Protein AF-A0A0A8ELU4-F1 (afdb_monomer)

Solvent-accessible surface area (backbone atoms only — not comparable to full-atom values): 11502 Å² total; per-residue (Å²): 136,68,71,83,40,68,40,47,44,28,43,52,54,14,52,52,27,46,77,70,70,35,55,70,59,16,43,54,28,18,48,50,13,41,77,64,36,86,47,45,63,43,32,18,56,19,25,53,58,37,27,77,65,51,100,39,52,68,54,22,30,52,26,33,49,52,17,48,56,22,38,61,71,55,70,47,80,92,44,49,50,46,48,26,56,47,26,39,53,38,15,48,24,28,43,74,69,69,39,31,38,62,12,21,57,26,16,50,56,12,54,78,31,49,86,46,36,54,86,59,72,69,27,51,53,48,38,27,51,28,16,46,42,20,53,78,13,12,67,48,22,36,77,74,68,38,83,60,31,66,57,42,24,36,66,59,65,70,33,40,54,43,50,51,54,49,48,52,54,31,60,76,71,63,39,61,67,58,46,67,54,34,46,65,35,57,48,40,20,53,58,46,74,67,36,52,52,48,34,49,50,30,51,47,52,46,55,76,65,62,78,59,59,71,77,53,46,54,39,50,52,49,24,56,50,49,60,72,78,106

pLDDT: mean 94.28, std 5.6, range [54.59, 98.75]

Nearest PDB structures (foldseek):
  3ro2-assembly1_A  TM=5.120E-01  e=2.612E-02  Mus musculus
  9dze-assembly1_B  TM=4.138E-01  e=2.368E-01  synthetic construct
  4gyo-assembly3_B  TM=2.900E-01  e=9.805E-02  Bacillus subtilis subsp. subtilis str. 168
  4i1a-assembly3_B  TM=2.604E-01  e=2.952E-01  Bacillus subtilis subsp. subtilis str. 168
  9dze-assembly1_h  TM=2.241E-01  e=1.158E+00  synthetic construct

Foldseek 3Di:
DDCPPQLNVLQVVLVVCVVVVNLVSSLVSLVVQCVPQDALLSNLSSLQSNLVRDPALVSNLVSLVSSVVSLVVVVDLSCLQVQLVSLLSNLVSCVRVVVLLVSLVSLVSSLVSLVSHDDDDRSLVSLLSSLVSLCVSLVVNVVVPPVCSCQFSDDPPQQVVLVVVLVVVCVVVVVCQLCVLQVSLNSNRGNDPVSLVSNLVSLVVVLVVVPDDPVNNVSSVSNNVVSVVD

Secondary structure (DSSP, 8-state):
--TTSHHHHHHHHHHHHHHTT-HHHHHHHHHHHHHT--SHHHHHHHHHHHTTS-SSHHHHHHHHHHHHHHHHHH-SGGGTTTHHHHHHHHHHHHHHTT-HHHHHHHHHHHHHTGGGSPSSHHHHHHHHHHHHHHHHHHHHHHHTT-TTTTTTTPPPHHHHHHHHHHHHHHHHHT-HHHHHHHHHHHHT--S-HHHHHHHHHHHHHHHHTT-S-HHHHHHHHHHHHHGGG-

Sequence (230 aa):
MDPELPVVRLCVAGMQAEAEGRAETARGLFQQAWDGARDDYEACIAAHYLARHQDSPAETLRWNQECLDRADRVGDERVRDFYPSLYVNIGNAHRELGQLAMAHRYFVRAAERAADAPEGQYGDWNRFAIAEGLRDTADAAAAEGDEEAGARGGVAEGVERPVRELFARWCERGDLKALGLVLPAYLGYLGTDEDRVRLRSALHMVHAARWLPEGEQSLLEEAMGAFALR

Structure (mmCIF, N/CA/C/O backbone):
data_AF-A0A0A8ELU4-F1
#
_entry.id   AF-A0A0A8ELU4-F1
#
loop_
_atom_site.group_PDB
_atom_site.id
_atom_site.type_symbol
_atom_site.label_atom_id
_atom_site.label_alt_id
_atom_site.label_comp_id
_atom_site.label_asym_id
_atom_site.label_entity_id
_atom_site.label_seq_id
_atom_site.pdbx_PDB_ins_code
_atom_site.Cartn_x
_atom_site.Cartn_y
_atom_site.Cartn_z
_atom_site.occupancy
_atom_site.B_iso_or_equiv
_atom_site.auth_seq_id
_atom_site.auth_comp_id
_atom_site.auth_asym_id
_atom_site.auth_atom_id
_atom_site.pdbx_PDB_model_num
ATOM 1 N N . MET A 1 1 ? -19.890 3.223 1.340 1.00 79.62 1 MET A N 1
ATOM 2 C CA . MET A 1 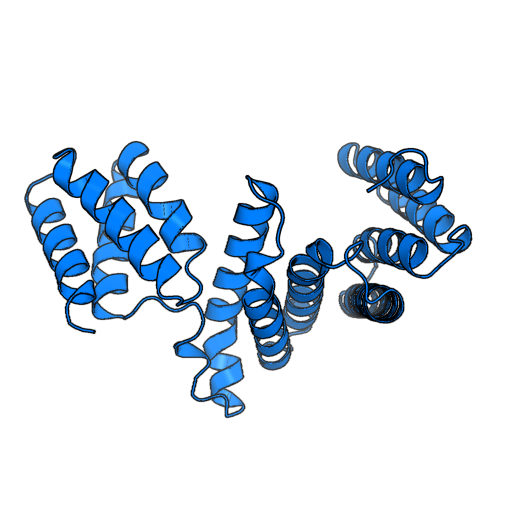1 ? -20.127 3.445 2.785 1.00 79.62 1 MET A CA 1
ATOM 3 C C . MET A 1 1 ? -21.223 4.491 2.962 1.00 79.62 1 MET A C 1
ATOM 5 O O . MET A 1 1 ? -21.204 5.471 2.226 1.0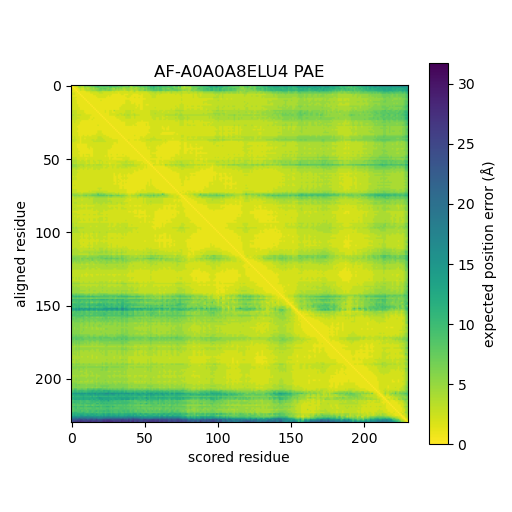0 79.62 1 MET A O 1
ATOM 9 N N . ASP A 1 2 ? -22.180 4.275 3.870 1.00 86.56 2 ASP A N 1
ATOM 10 C CA . ASP A 1 2 ? -23.280 5.218 4.145 1.00 86.56 2 ASP A CA 1
ATOM 11 C C . ASP A 1 2 ? -22.810 6.351 5.088 1.00 86.56 2 ASP A C 1
ATOM 13 O O . ASP A 1 2 ? -22.460 6.067 6.238 1.00 86.56 2 ASP A O 1
ATOM 17 N N . PRO A 1 3 ? -22.775 7.622 4.635 1.00 85.81 3 PRO A N 1
ATOM 18 C CA . PRO A 1 3 ? -22.305 8.748 5.444 1.00 85.81 3 PRO A CA 1
ATOM 19 C C . PRO A 1 3 ? -23.240 9.114 6.607 1.00 85.81 3 PRO A C 1
ATOM 21 O O . PRO A 1 3 ? -22.815 9.815 7.526 1.00 85.81 3 PRO A O 1
ATOM 24 N N . GLU A 1 4 ? -24.491 8.642 6.605 1.00 90.50 4 GLU A N 1
ATOM 25 C CA . GLU A 1 4 ? -25.468 8.956 7.652 1.00 90.50 4 GLU A CA 1
ATOM 26 C C . GLU A 1 4 ? -25.334 8.067 8.896 1.00 90.50 4 GLU A C 1
ATOM 28 O O . GLU A 1 4 ? -25.949 8.341 9.938 1.00 90.50 4 GLU A O 1
ATOM 33 N N . LEU A 1 5 ? -24.492 7.031 8.838 1.00 93.56 5 LEU A N 1
ATOM 34 C CA . LEU A 1 5 ? -24.186 6.197 9.993 1.00 93.56 5 LEU A CA 1
ATOM 35 C C . LEU A 1 5 ? -23.472 7.026 11.079 1.00 93.56 5 LEU A C 1
ATOM 37 O O . LEU A 1 5 ? -22.473 7.691 10.788 1.00 93.56 5 LEU A O 1
ATOM 41 N N . PRO A 1 6 ? -23.924 6.979 12.350 1.00 96.00 6 PRO A N 1
ATOM 42 C CA . PRO A 1 6 ? -23.286 7.720 13.440 1.00 96.00 6 PRO A CA 1
ATOM 43 C C . PRO A 1 6 ? -21.781 7.456 13.568 1.00 96.00 6 PRO A C 1
ATOM 45 O O . PRO A 1 6 ? -21.018 8.403 13.750 1.00 96.00 6 PRO A O 1
ATOM 48 N N . VAL A 1 7 ? -21.359 6.197 13.403 1.00 97.12 7 VAL A N 1
ATOM 49 C CA . VAL A 1 7 ? -19.943 5.796 13.398 1.00 97.12 7 VAL A CA 1
ATOM 50 C C . VAL A 1 7 ? -19.167 6.502 12.291 1.00 97.12 7 VAL A C 1
ATOM 52 O O . VAL A 1 7 ? -18.120 7.084 12.558 1.00 97.12 7 VAL A O 1
ATOM 55 N N . VAL A 1 8 ? -19.706 6.545 11.070 1.00 96.56 8 VAL A N 1
ATOM 56 C CA . VAL A 1 8 ? -19.045 7.200 9.933 1.00 96.56 8 VAL A CA 1
ATOM 57 C C . VAL A 1 8 ? -18.904 8.701 10.177 1.00 96.56 8 VAL A C 1
ATOM 59 O O . VAL A 1 8 ? -17.828 9.251 9.957 1.00 96.56 8 VAL A O 1
ATOM 62 N N . ARG A 1 9 ? -19.932 9.367 10.720 1.00 97.69 9 ARG A N 1
ATOM 63 C CA . ARG A 1 9 ? -19.841 10.795 11.075 1.00 97.69 9 ARG A CA 1
ATOM 64 C C . ARG A 1 9 ? -18.778 11.076 12.137 1.00 97.69 9 ARG A C 1
ATOM 66 O O . ARG A 1 9 ? -18.046 12.057 12.011 1.00 97.69 9 ARG A O 1
ATOM 73 N N . LEU A 1 10 ? -18.679 10.229 13.162 1.00 98.19 10 LEU A N 1
ATOM 74 C CA . LEU A 1 10 ? -17.640 10.346 14.190 1.00 98.19 10 LEU A CA 1
ATOM 75 C C . LEU A 1 10 ? -16.245 10.140 13.592 1.00 98.19 10 LEU A C 1
ATOM 77 O O . LEU A 1 10 ? -15.344 10.928 13.874 1.00 98.19 10 LEU A O 1
ATOM 81 N N . CYS A 1 11 ? -16.078 9.153 12.710 1.00 97.25 11 CYS A N 1
ATOM 82 C CA . CYS A 1 11 ? -14.821 8.921 12.007 1.00 97.25 11 CYS A CA 1
ATOM 83 C C . CYS A 1 11 ? -14.437 10.092 11.088 1.00 97.25 11 CYS A C 1
ATOM 85 O O . CYS A 1 11 ? -13.286 10.518 11.081 1.00 97.25 11 CYS A O 1
ATOM 87 N N . VAL A 1 12 ? -15.391 10.682 10.364 1.00 97.19 12 VAL A N 1
ATOM 88 C CA . VAL A 1 12 ? -15.148 11.882 9.544 1.00 97.19 12 VAL A CA 1
ATOM 89 C C . VAL A 1 12 ? -14.716 13.069 10.409 1.00 97.19 12 VAL A C 1
ATOM 91 O O . VAL A 1 12 ? -13.727 13.729 10.092 1.00 97.19 12 VAL A O 1
ATOM 94 N N . ALA A 1 13 ? -15.396 13.312 11.531 1.00 97.81 13 ALA A N 1
ATOM 95 C CA . ALA A 1 13 ? -15.004 14.362 12.470 1.00 97.81 13 ALA A CA 1
ATOM 96 C C . ALA A 1 13 ? -13.614 14.103 13.085 1.00 97.81 13 ALA A C 1
ATOM 98 O O . ALA A 1 13 ? -12.837 15.040 13.278 1.00 97.81 13 ALA A O 1
ATOM 99 N N . GLY A 1 14 ? -13.285 12.839 13.367 1.00 98.06 14 GLY A N 1
ATOM 100 C CA . GLY A 1 14 ? -11.968 12.429 13.852 1.00 98.06 14 GLY A CA 1
ATOM 101 C C . GLY A 1 14 ? -10.864 12.684 12.826 1.00 98.06 14 GLY A C 1
ATOM 102 O O . GLY A 1 14 ? -9.855 13.295 13.169 1.00 98.06 14 GLY A O 1
ATOM 103 N N . MET A 1 15 ? -11.091 12.340 11.553 1.00 97.06 15 MET A N 1
ATOM 104 C CA . MET A 1 15 ? -10.161 12.654 10.459 1.00 97.06 15 MET A CA 1
ATOM 105 C C . MET A 1 15 ? -9.940 14.158 10.292 1.00 97.06 15 MET A C 1
ATOM 107 O O . MET A 1 15 ? -8.823 14.605 10.037 1.00 97.06 15 MET A O 1
ATOM 111 N N . GLN A 1 16 ? -10.991 14.964 10.457 1.00 97.94 16 GLN A N 1
ATOM 112 C CA . GLN A 1 16 ? -10.840 16.415 10.434 1.00 97.94 16 GLN A CA 1
ATOM 113 C C . GLN A 1 16 ? -9.979 16.904 11.611 1.00 97.94 16 GLN A C 1
ATOM 115 O O . GLN A 1 16 ? -9.106 17.750 11.431 1.00 97.94 16 GLN A O 1
ATOM 120 N N . ALA A 1 17 ? -10.176 16.349 12.810 1.00 97.88 17 ALA A N 1
ATOM 121 C CA . ALA A 1 17 ? -9.339 16.665 13.962 1.00 97.88 17 ALA A CA 1
ATOM 122 C C . ALA A 1 17 ? -7.867 16.264 13.751 1.00 97.88 17 ALA A C 1
ATOM 124 O O . ALA A 1 17 ? -6.984 17.031 14.133 1.00 97.88 17 ALA A O 1
ATOM 125 N N . GLU A 1 18 ? -7.590 15.123 13.111 1.00 95.62 18 GLU A N 1
ATOM 126 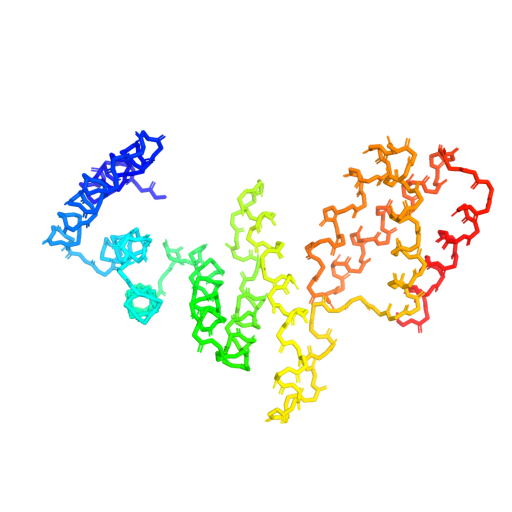C CA . GLU A 1 18 ? -6.232 14.737 12.694 1.00 95.62 18 GLU A CA 1
ATOM 127 C C . GLU A 1 18 ? -5.608 15.762 11.749 1.00 95.62 18 GLU A C 1
ATOM 129 O O . GLU A 1 18 ? -4.484 16.202 11.988 1.00 95.62 18 GLU A O 1
ATOM 134 N N . ALA A 1 19 ? -6.337 16.176 10.708 1.00 96.31 19 ALA A N 1
ATOM 135 C CA . ALA A 1 19 ? -5.857 17.156 9.734 1.00 96.31 19 ALA A CA 1
ATOM 136 C C . ALA A 1 19 ? -5.529 18.518 10.378 1.00 96.31 19 ALA A C 1
ATOM 138 O O . ALA A 1 19 ? -4.657 19.243 9.905 1.00 96.31 19 ALA A O 1
ATOM 139 N N . GLU A 1 20 ? -6.199 18.848 11.483 1.00 97.81 20 GLU A N 1
ATOM 140 C CA . GLU A 1 20 ? -5.957 20.047 12.291 1.00 97.81 20 GLU A CA 1
ATOM 141 C C . GLU A 1 20 ? -4.884 19.848 13.385 1.00 97.81 20 GLU A C 1
ATOM 143 O O . GLU A 1 20 ? -4.639 20.753 14.183 1.00 97.81 20 GLU A O 1
ATOM 148 N N . GLY A 1 21 ? -4.245 18.674 13.462 1.00 96.44 21 GLY A N 1
ATOM 149 C CA . GLY A 1 21 ? -3.206 18.357 14.450 1.00 96.44 21 GLY A CA 1
ATOM 150 C C . GLY A 1 21 ? -3.729 18.075 15.865 1.00 96.44 21 GLY A C 1
ATOM 151 O O . GLY A 1 21 ? -2.959 18.073 16.826 1.00 96.44 21 GLY A O 1
ATOM 152 N N . ARG A 1 22 ? -5.034 17.830 16.030 1.00 97.62 22 ARG A N 1
ATOM 153 C CA . ARG A 1 22 ? -5.699 17.606 17.327 1.00 97.62 22 ARG A CA 1
ATOM 154 C C . ARG A 1 22 ? -5.828 16.112 17.647 1.00 97.62 22 ARG A C 1
ATOM 156 O O . ARG A 1 22 ? -6.938 15.593 17.778 1.00 97.62 22 ARG A O 1
ATOM 163 N N . ALA A 1 23 ? -4.690 15.434 17.808 1.00 95.56 23 ALA A N 1
ATOM 164 C CA . ALA A 1 2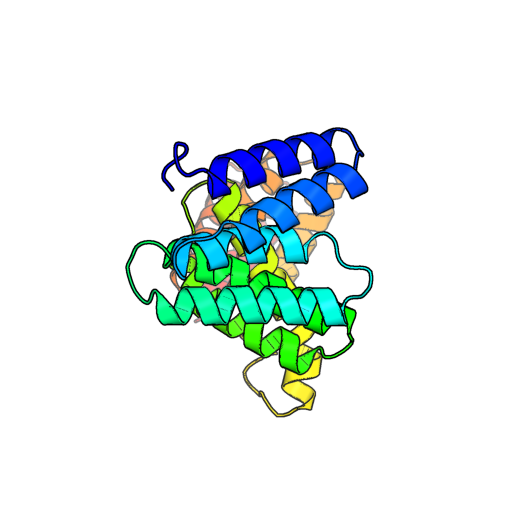3 ? -4.606 13.974 17.956 1.00 95.56 23 ALA A CA 1
ATOM 165 C C . ALA A 1 23 ? -5.491 13.393 19.080 1.00 95.56 23 ALA A C 1
ATOM 167 O O . ALA A 1 23 ? -6.240 12.449 18.839 1.00 95.56 23 ALA A O 1
ATOM 168 N N . GLU A 1 24 ? -5.491 13.988 20.278 1.00 96.31 24 GLU A N 1
ATOM 169 C CA . GLU A 1 24 ? -6.336 13.508 21.389 1.00 96.31 24 GLU A CA 1
ATOM 170 C C . GLU A 1 24 ? -7.833 13.645 21.095 1.00 96.31 24 GLU A C 1
ATOM 172 O O . GLU A 1 24 ? -8.635 12.788 21.468 1.00 96.31 24 GLU A O 1
ATOM 177 N N . THR A 1 25 ? -8.232 14.710 20.388 1.00 97.88 25 THR A N 1
ATOM 178 C CA . THR A 1 25 ? -9.634 14.865 19.980 1.00 97.88 25 THR A CA 1
ATOM 179 C C . THR A 1 25 ? -10.020 13.813 18.948 1.00 97.88 25 THR A C 1
ATOM 181 O O . THR A 1 25 ? -11.102 13.240 19.054 1.00 97.88 25 THR A O 1
ATOM 184 N N . ALA A 1 26 ? -9.145 13.539 17.978 1.00 98.12 26 ALA A N 1
ATOM 185 C CA . ALA A 1 26 ? -9.372 12.495 16.987 1.00 98.12 26 ALA A CA 1
ATOM 186 C C . ALA A 1 26 ? -9.548 11.126 17.654 1.00 98.12 26 ALA A C 1
ATOM 188 O O . ALA A 1 26 ? -10.576 10.476 17.466 1.00 98.12 26 ALA A O 1
ATOM 189 N N . ARG A 1 27 ? -8.617 10.748 18.539 1.00 97.31 27 ARG A N 1
ATOM 190 C CA . ARG A 1 27 ? -8.693 9.509 19.320 1.00 97.31 27 ARG A CA 1
ATOM 191 C C . ARG A 1 27 ? -9.993 9.407 20.119 1.00 97.31 27 ARG A C 1
ATOM 193 O O . ARG A 1 27 ? -10.648 8.370 20.082 1.00 97.31 27 ARG A O 1
ATOM 200 N N . GLY A 1 28 ? -10.402 10.482 20.796 1.00 98.19 28 GLY A N 1
ATOM 201 C CA . GLY A 1 28 ? -11.657 10.517 21.551 1.00 98.19 28 GLY A CA 1
ATOM 202 C C . GLY A 1 28 ? -12.907 10.331 20.681 1.00 98.19 28 GLY A C 1
ATOM 203 O O . GLY A 1 28 ? -13.868 9.702 21.121 1.00 98.19 28 GLY A O 1
ATOM 204 N N . LEU A 1 29 ? -12.905 10.845 19.447 1.00 98.56 29 LEU A N 1
ATOM 205 C CA . LEU A 1 29 ? -13.998 10.656 18.485 1.00 98.56 29 LEU A CA 1
ATOM 206 C C . LEU A 1 29 ? -14.035 9.223 17.942 1.00 98.56 29 LEU A C 1
ATOM 208 O O . LEU A 1 29 ? -15.109 8.629 17.865 1.00 98.56 29 LEU A O 1
ATOM 212 N N . PHE A 1 30 ? -12.878 8.641 17.628 1.00 98.31 30 PHE A N 1
ATOM 213 C CA . PHE A 1 30 ? -12.787 7.246 17.193 1.00 98.31 30 PHE A CA 1
ATOM 214 C C . PHE A 1 30 ? -13.179 6.267 18.303 1.00 98.31 30 PHE A C 1
ATOM 216 O O . PHE A 1 30 ? -13.873 5.290 18.033 1.00 98.31 30 PHE A O 1
ATOM 223 N N . GLN A 1 31 ? -12.828 6.560 19.559 1.00 98.38 31 GLN A N 1
ATOM 224 C CA . GLN A 1 31 ? -13.274 5.766 20.705 1.00 98.38 31 GLN A CA 1
ATOM 225 C C . GLN A 1 31 ? -14.799 5.817 20.869 1.00 98.38 31 GLN A C 1
ATOM 227 O O . GLN A 1 31 ? -15.426 4.779 21.043 1.00 98.38 31 GLN A O 1
ATOM 232 N N . GLN A 1 32 ? -15.417 6.996 20.733 1.00 98.44 32 GLN A N 1
ATOM 233 C CA . GLN A 1 32 ? -16.882 7.113 20.740 1.00 98.44 32 GLN A CA 1
ATOM 234 C C . GLN A 1 32 ? -17.530 6.339 19.587 1.00 98.44 32 GLN A C 1
ATOM 236 O O . GLN A 1 32 ? -18.605 5.768 19.759 1.00 98.44 32 GLN A O 1
ATOM 241 N N . ALA A 1 33 ? -16.887 6.313 18.415 1.00 98.38 33 ALA A N 1
ATOM 242 C CA . ALA A 1 33 ? -17.356 5.533 17.277 1.00 98.38 33 ALA A CA 1
ATOM 243 C C . ALA A 1 33 ? -17.319 4.029 17.585 1.00 98.38 33 ALA A C 1
ATOM 245 O O . ALA A 1 33 ? -18.275 3.322 17.284 1.00 98.38 33 ALA A O 1
ATOM 246 N N . TRP A 1 34 ? -16.251 3.559 18.233 1.00 98.38 34 TRP A N 1
ATOM 247 C CA . TRP A 1 34 ? -16.112 2.170 18.666 1.00 98.38 34 TRP A CA 1
ATOM 248 C C . TRP A 1 34 ? -17.154 1.787 19.721 1.00 98.38 34 TRP A C 1
ATOM 250 O O . TRP A 1 34 ? -17.875 0.809 19.544 1.00 98.38 34 TRP A O 1
ATOM 260 N N . ASP A 1 35 ? -17.288 2.588 20.780 1.00 98.38 35 ASP A N 1
ATOM 261 C CA . ASP A 1 35 ? -18.228 2.323 21.876 1.00 98.38 35 ASP A CA 1
ATOM 262 C C . ASP A 1 35 ? -19.696 2.380 21.412 1.00 98.38 35 ASP A C 1
ATOM 264 O O . ASP A 1 35 ? -20.571 1.752 22.010 1.00 98.38 35 ASP A O 1
ATOM 268 N N . GLY A 1 36 ? -19.973 3.150 20.355 1.00 97.62 36 GLY A N 1
ATOM 269 C CA . GLY A 1 36 ? -21.298 3.317 19.760 1.00 97.62 36 GLY A CA 1
ATOM 270 C C . GLY A 1 36 ? -21.615 2.383 18.589 1.00 97.62 36 GLY A C 1
ATOM 271 O O . GLY A 1 36 ? -22.730 2.459 18.068 1.00 97.62 36 GLY A O 1
ATOM 272 N N . ALA A 1 37 ? -20.672 1.542 18.153 1.00 97.94 37 ALA A N 1
ATOM 273 C CA . ALA A 1 37 ? -20.871 0.631 17.030 1.00 97.94 37 ALA A CA 1
ATOM 274 C C . ALA A 1 37 ? -21.948 -0.420 17.341 1.00 97.94 37 ALA A C 1
ATOM 276 O O . ALA A 1 37 ? -21.968 -1.020 18.417 1.00 97.94 37 ALA A O 1
ATOM 277 N N . ARG A 1 38 ? -22.859 -0.648 16.390 1.00 97.25 38 ARG A N 1
ATOM 278 C CA . ARG A 1 38 ? -24.044 -1.504 16.595 1.00 97.25 38 ARG A CA 1
ATOM 279 C C . ARG A 1 38 ? -23.909 -2.907 16.016 1.00 97.25 38 ARG A C 1
ATOM 281 O O . ARG A 1 38 ? -24.641 -3.804 16.428 1.00 97.25 38 ARG A O 1
ATOM 288 N N . ASP A 1 39 ? -23.010 -3.086 15.060 1.00 97.31 39 ASP A N 1
ATOM 289 C CA . ASP A 1 39 ? -22.731 -4.355 14.398 1.00 97.31 39 ASP A CA 1
ATOM 290 C C . ASP A 1 39 ? -21.242 -4.470 14.030 1.00 97.31 39 ASP A C 1
ATOM 292 O O . ASP A 1 39 ? -20.455 -3.544 14.246 1.00 97.31 39 ASP A O 1
ATOM 296 N N . ASP A 1 40 ? -20.840 -5.623 13.488 1.00 98.19 40 ASP A N 1
ATOM 297 C CA . ASP A 1 40 ? -19.448 -5.862 13.097 1.00 98.19 40 ASP A CA 1
ATOM 298 C C . ASP A 1 40 ? -18.990 -4.948 11.944 1.00 98.19 40 ASP A C 1
ATOM 300 O O . ASP A 1 40 ? -17.804 -4.652 11.843 1.00 98.19 40 ASP A O 1
ATOM 304 N N . TYR A 1 41 ? -19.902 -4.435 11.109 1.00 97.25 41 TYR A N 1
ATOM 305 C CA . TYR A 1 41 ? -19.546 -3.515 10.025 1.00 97.25 41 TYR A CA 1
ATOM 306 C C . TYR A 1 41 ? -19.150 -2.142 10.569 1.00 97.25 41 TYR A C 1
ATOM 308 O O . TYR A 1 41 ? -18.088 -1.612 10.242 1.00 97.25 41 TYR A O 1
ATOM 316 N N . GLU A 1 42 ? -19.972 -1.583 11.452 1.00 97.62 42 GLU A N 1
ATOM 317 C CA . GLU A 1 42 ? -19.666 -0.342 12.156 1.00 97.62 42 GLU A CA 1
ATOM 318 C C . GLU A 1 42 ? -18.414 -0.494 13.035 1.00 97.62 42 GLU A C 1
ATOM 320 O O . GLU A 1 42 ? -17.537 0.372 13.016 1.00 97.62 42 GLU A O 1
ATOM 325 N N . ALA A 1 43 ? -18.280 -1.615 13.750 1.00 98.31 43 ALA A N 1
ATOM 326 C CA . ALA A 1 43 ? -17.116 -1.890 14.589 1.00 98.31 43 ALA A CA 1
ATOM 327 C C . ALA A 1 43 ? -15.827 -2.014 13.760 1.00 98.31 43 ALA A C 1
ATOM 329 O O . ALA A 1 43 ? -14.789 -1.494 14.167 1.00 98.31 43 ALA A O 1
ATOM 330 N N . CYS A 1 44 ? -15.893 -2.635 12.578 1.00 98.19 44 CYS A N 1
ATOM 331 C CA . CYS A 1 44 ? -14.788 -2.687 11.621 1.00 98.19 44 CYS A CA 1
ATOM 332 C C . CYS A 1 44 ? -14.315 -1.274 11.251 1.00 98.19 44 CYS A C 1
ATOM 334 O O . CYS A 1 44 ? -13.126 -0.972 11.363 1.00 98.19 44 CYS A O 1
ATOM 336 N N . ILE A 1 45 ? -15.237 -0.386 10.864 1.00 97.25 45 ILE A N 1
ATOM 337 C CA . ILE A 1 45 ? -14.907 1.000 10.496 1.00 97.25 45 ILE A CA 1
ATOM 338 C C . ILE A 1 45 ? -14.266 1.730 11.680 1.00 97.25 45 ILE A C 1
ATOM 340 O O . ILE A 1 45 ? -13.213 2.346 11.528 1.00 97.25 45 ILE A O 1
ATOM 344 N N . ALA A 1 46 ? -14.859 1.642 12.871 1.00 98.06 46 ALA A N 1
ATOM 345 C CA . ALA A 1 46 ? -14.330 2.314 14.053 1.00 98.06 46 ALA A CA 1
ATOM 346 C C . ALA A 1 46 ? -12.927 1.807 14.442 1.00 98.06 46 ALA A C 1
ATOM 348 O O . ALA A 1 46 ? -12.034 2.619 14.694 1.00 98.06 46 ALA A O 1
ATOM 349 N N . ALA A 1 47 ? -12.710 0.487 14.434 1.00 98.44 47 ALA A N 1
ATOM 350 C CA . ALA A 1 47 ? -11.419 -0.127 14.748 1.00 98.44 47 ALA A CA 1
ATOM 351 C C . ALA A 1 47 ? -10.309 0.329 13.789 1.00 98.44 47 ALA A C 1
ATOM 353 O O . ALA A 1 47 ? -9.203 0.623 14.246 1.00 98.44 47 ALA A O 1
ATOM 354 N N . HIS A 1 48 ? -10.609 0.459 12.489 1.00 97.19 48 HIS A N 1
ATOM 355 C CA . HIS A 1 48 ? -9.659 0.968 11.493 1.00 97.19 48 HIS A CA 1
ATOM 356 C C . HIS A 1 48 ? -9.112 2.349 11.879 1.00 97.19 48 HIS A C 1
ATOM 358 O O . HIS A 1 48 ? -7.904 2.582 11.851 1.00 97.19 48 HIS A O 1
ATOM 364 N N . TYR A 1 49 ? -9.996 3.271 12.263 1.00 97.25 49 TYR A N 1
ATOM 365 C CA . TYR A 1 49 ? -9.574 4.618 12.635 1.00 97.25 49 TYR A CA 1
ATOM 366 C C . TYR A 1 49 ? -8.894 4.671 13.999 1.00 97.25 49 TYR A C 1
ATOM 368 O O . TYR A 1 49 ? -7.937 5.423 14.183 1.00 97.25 49 TYR A O 1
ATOM 376 N N . LEU A 1 50 ? -9.343 3.850 14.947 1.00 96.75 50 LEU A N 1
ATOM 377 C CA . LEU A 1 50 ? -8.735 3.793 16.267 1.00 96.75 50 LEU A CA 1
ATOM 378 C C . LEU A 1 50 ? -7.294 3.265 16.197 1.00 96.75 50 LEU A C 1
ATOM 380 O O . LEU A 1 50 ? -6.427 3.804 16.884 1.00 96.75 50 LEU A O 1
ATOM 384 N N . ALA A 1 51 ? -6.999 2.310 15.307 1.00 97.56 51 ALA A N 1
ATOM 385 C CA . ALA A 1 51 ? -5.649 1.777 15.090 1.00 97.56 51 ALA A CA 1
ATOM 386 C C . ALA A 1 51 ? -4.595 2.855 14.766 1.00 97.56 51 ALA A C 1
ATOM 388 O O . ALA A 1 51 ? -3.422 2.674 15.072 1.00 97.56 51 ALA A O 1
ATOM 389 N N . ARG A 1 52 ? -5.002 3.998 14.199 1.00 94.56 52 ARG A N 1
ATOM 390 C CA . ARG A 1 52 ? -4.108 5.108 13.818 1.00 94.56 52 ARG A CA 1
ATOM 391 C C . ARG A 1 52 ? -3.614 5.942 15.005 1.00 94.56 52 ARG A C 1
ATOM 393 O O . ARG A 1 52 ? -2.660 6.699 14.860 1.00 94.56 52 ARG A O 1
ATOM 400 N N . HIS A 1 53 ? -4.258 5.815 16.166 1.00 94.94 53 HIS A N 1
ATOM 401 C CA . HIS A 1 53 ? -3.992 6.615 17.366 1.00 94.94 53 HIS A CA 1
ATOM 402 C C . HIS A 1 53 ? -3.657 5.748 18.576 1.00 94.94 53 HIS A C 1
ATOM 404 O O . HIS A 1 53 ? -4.334 5.808 19.607 1.00 94.94 53 HIS A O 1
ATOM 410 N N . GLN A 1 54 ? -2.622 4.926 18.439 1.00 95.50 54 GLN A N 1
ATOM 411 C CA . GLN A 1 54 ? -2.139 4.065 19.510 1.00 95.50 54 GLN A CA 1
ATOM 412 C C . GLN A 1 54 ? -0.721 4.443 19.928 1.00 95.50 54 GLN A C 1
ATOM 414 O O . GLN A 1 54 ? 0.087 4.884 19.115 1.00 95.50 54 GLN A O 1
ATOM 419 N N . ASP A 1 55 ? -0.413 4.225 21.205 1.00 94.56 55 ASP A N 1
ATOM 420 C CA . ASP A 1 55 ? 0.872 4.612 21.801 1.00 94.56 55 ASP A CA 1
ATOM 421 C C . ASP A 1 55 ? 2.021 3.656 21.436 1.00 94.56 55 ASP A C 1
ATOM 423 O O . ASP A 1 55 ? 3.180 3.910 21.766 1.00 94.56 55 ASP A O 1
ATOM 427 N N . SER A 1 56 ? 1.720 2.523 20.793 1.00 96.12 56 SER A N 1
ATOM 428 C CA . SER A 1 56 ? 2.729 1.548 20.383 1.00 96.12 56 SER A CA 1
ATOM 429 C C . SER A 1 56 ? 2.322 0.774 19.125 1.00 96.12 56 SER A C 1
ATOM 431 O O . SER A 1 56 ? 1.130 0.505 18.941 1.00 96.12 56 SER A O 1
ATOM 433 N N . PRO A 1 57 ? 3.296 0.303 18.321 1.00 94.75 57 PRO A N 1
ATOM 434 C CA . PRO A 1 57 ? 3.024 -0.567 17.175 1.00 94.75 57 PRO A CA 1
ATOM 435 C C . PRO A 1 57 ? 2.278 -1.861 17.539 1.00 94.75 57 PRO A C 1
ATOM 437 O O . PRO A 1 57 ? 1.512 -2.385 16.734 1.00 94.75 57 PRO A O 1
ATOM 440 N N . ALA A 1 58 ? 2.454 -2.373 18.764 1.00 97.94 58 ALA A N 1
ATOM 441 C CA . ALA A 1 58 ? 1.745 -3.560 19.243 1.00 97.94 58 ALA A CA 1
ATOM 442 C C . ALA A 1 58 ? 0.238 -3.306 19.416 1.00 97.94 58 ALA A C 1
ATOM 444 O O . ALA A 1 58 ? -0.578 -4.139 19.025 1.00 97.94 58 ALA A O 1
ATOM 445 N N . GLU A 1 59 ? -0.139 -2.140 19.947 1.00 98.00 59 GLU A N 1
ATOM 446 C CA . GLU A 1 59 ? -1.547 -1.745 20.049 1.00 98.00 59 GLU A CA 1
ATOM 447 C C . GLU A 1 59 ? -2.137 -1.397 18.677 1.00 98.00 59 GLU A C 1
ATOM 449 O O . GLU A 1 59 ? -3.278 -1.770 18.397 1.00 98.00 59 GLU A O 1
ATOM 454 N N . THR A 1 60 ? -1.358 -0.770 17.788 1.00 97.94 60 THR A N 1
ATOM 455 C CA . THR A 1 60 ? -1.740 -0.576 16.379 1.00 97.94 60 THR A CA 1
ATOM 456 C C . THR A 1 60 ? -2.052 -1.915 15.709 1.00 97.94 60 THR A C 1
ATOM 458 O O . THR A 1 60 ? -3.109 -2.072 15.098 1.00 97.94 60 THR A O 1
ATOM 461 N N . LEU A 1 61 ? -1.176 -2.914 15.866 1.00 98.50 61 LEU A N 1
ATOM 462 C CA . LEU A 1 61 ? -1.396 -4.266 15.353 1.00 98.50 61 LEU A CA 1
ATOM 463 C C . LEU A 1 61 ? -2.660 -4.896 15.951 1.00 98.50 61 LEU A C 1
ATOM 465 O O . LEU A 1 61 ? -3.468 -5.445 15.206 1.00 98.50 61 LEU A O 1
ATOM 469 N N . ARG A 1 62 ? -2.860 -4.790 17.271 1.00 98.62 62 ARG A N 1
ATOM 470 C CA . ARG A 1 62 ? -4.043 -5.337 17.953 1.00 98.62 62 ARG A CA 1
ATOM 471 C C . ARG A 1 62 ? -5.340 -4.767 17.378 1.00 98.62 62 ARG A C 1
ATOM 473 O O . ARG A 1 62 ? -6.264 -5.527 17.106 1.00 98.62 62 ARG A O 1
ATOM 480 N N . TRP A 1 63 ? -5.412 -3.453 17.172 1.00 98.62 63 TRP A N 1
ATOM 481 C CA . TRP A 1 63 ? -6.596 -2.815 16.590 1.00 98.62 63 TRP A CA 1
ATOM 482 C C . TRP A 1 63 ? -6.780 -3.122 15.104 1.00 98.62 63 TRP A C 1
ATOM 484 O O . TRP A 1 63 ? -7.912 -3.319 14.669 1.00 98.62 63 TRP A O 1
ATOM 494 N N . ASN A 1 64 ? -5.698 -3.220 14.328 1.00 98.56 64 ASN A N 1
ATOM 495 C CA . ASN A 1 64 ? -5.788 -3.659 12.936 1.00 98.56 64 ASN A CA 1
ATOM 496 C C . ASN A 1 64 ? -6.269 -5.117 12.826 1.00 98.56 64 ASN A C 1
ATOM 498 O O . ASN A 1 64 ? -7.066 -5.427 11.942 1.00 98.56 64 ASN A O 1
ATOM 502 N N . GLN A 1 65 ? -5.850 -5.995 13.743 1.00 98.56 65 GLN A N 1
ATOM 503 C CA . GLN A 1 65 ? -6.353 -7.367 13.821 1.00 98.56 65 GLN A CA 1
ATOM 504 C C . GLN A 1 65 ? -7.831 -7.400 14.223 1.00 98.56 65 GLN A C 1
ATOM 506 O O . GLN A 1 65 ? -8.607 -8.105 13.592 1.00 98.56 65 GLN A O 1
ATOM 511 N N . GLU A 1 66 ? -8.244 -6.596 15.208 1.00 98.75 66 GLU A N 1
ATOM 512 C CA . GLU A 1 66 ? -9.661 -6.462 15.565 1.00 98.75 66 GLU A CA 1
ATOM 513 C C . GLU A 1 66 ? -10.485 -5.996 14.357 1.00 98.75 66 GLU A C 1
A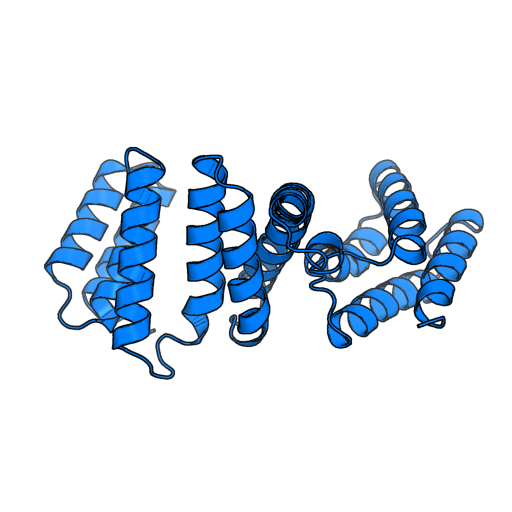TOM 515 O O . GLU A 1 66 ? -11.548 -6.540 14.084 1.00 98.75 66 GLU A O 1
ATOM 520 N N . CYS A 1 67 ? -9.980 -5.029 13.589 1.00 98.44 67 CYS A N 1
ATOM 521 C CA . CYS A 1 67 ? -10.630 -4.559 12.372 1.00 98.44 67 CYS A CA 1
ATOM 522 C C . CYS A 1 67 ? -10.814 -5.687 11.340 1.00 98.44 67 CYS A C 1
ATOM 524 O O . CYS A 1 67 ? -11.920 -5.873 10.830 1.00 98.44 67 CYS A O 1
ATOM 526 N N . LEU A 1 68 ? -9.768 -6.483 11.089 1.00 98.56 68 LEU A N 1
ATOM 527 C CA . LEU A 1 68 ? -9.836 -7.647 10.202 1.00 98.56 68 LEU A CA 1
ATOM 528 C C . LEU A 1 68 ? -10.833 -8.702 10.704 1.00 98.56 68 LEU A C 1
ATOM 530 O O . LEU A 1 68 ? -11.672 -9.158 9.933 1.00 98.56 68 LEU A O 1
ATOM 534 N N . ASP A 1 69 ? -10.804 -9.035 11.995 1.00 98.62 69 ASP A N 1
ATOM 535 C CA . ASP A 1 69 ? -11.720 -10.009 12.593 1.00 98.62 69 ASP A CA 1
ATOM 536 C C . ASP A 1 69 ? -13.188 -9.567 12.459 1.00 98.62 69 ASP A C 1
ATOM 538 O O . ASP A 1 69 ? -14.085 -10.393 12.273 1.00 98.62 69 ASP A O 1
ATOM 542 N N . ARG A 1 70 ? -13.457 -8.258 12.554 1.00 98.50 70 ARG A N 1
ATOM 543 C CA . ARG A 1 70 ? -14.794 -7.685 12.336 1.00 98.50 70 ARG A CA 1
ATOM 544 C C . ARG A 1 70 ? -15.203 -7.747 10.869 1.00 98.50 70 ARG A C 1
ATOM 546 O O . ARG A 1 70 ? -16.319 -8.179 10.589 1.00 98.50 70 ARG A O 1
ATOM 553 N N . ALA A 1 71 ? -14.312 -7.392 9.942 1.00 98.25 71 ALA A N 1
ATOM 554 C CA . ALA A 1 71 ? -14.556 -7.562 8.509 1.00 98.25 71 ALA A CA 1
ATOM 555 C C . ALA A 1 71 ? -14.887 -9.024 8.160 1.00 98.25 71 ALA A C 1
ATOM 557 O O . ALA A 1 71 ? -15.888 -9.281 7.494 1.00 98.25 71 ALA A O 1
ATOM 558 N N . ASP A 1 72 ? -14.136 -9.989 8.692 1.00 98.00 72 ASP A N 1
ATOM 559 C CA . ASP A 1 72 ? -14.377 -11.417 8.453 1.00 98.00 72 ASP A CA 1
ATOM 560 C C . ASP A 1 72 ? -15.727 -11.905 9.001 1.00 98.00 72 ASP A C 1
ATOM 562 O O . ASP A 1 72 ? -16.367 -12.762 8.389 1.00 98.00 72 ASP A O 1
ATOM 566 N N . ARG A 1 73 ? -16.206 -11.345 10.123 1.00 98.19 73 ARG A N 1
ATOM 567 C CA . ARG A 1 73 ? -17.555 -11.633 10.652 1.00 98.19 73 ARG A CA 1
ATOM 568 C C . ARG A 1 73 ? -18.669 -11.043 9.795 1.00 98.19 73 ARG A C 1
ATOM 570 O O . ARG A 1 73 ? -19.735 -11.650 9.712 1.00 98.19 73 ARG A O 1
ATOM 577 N N . VAL A 1 74 ? -18.438 -9.886 9.171 1.00 97.56 74 VAL A N 1
ATOM 578 C CA . VAL A 1 74 ? -19.376 -9.313 8.195 1.00 97.56 74 VAL A CA 1
ATOM 579 C C . VAL A 1 74 ? -19.437 -10.200 6.954 1.00 97.56 74 VAL A C 1
ATOM 581 O O . VAL A 1 74 ? -20.527 -10.592 6.544 1.00 97.56 74 VAL A O 1
ATOM 584 N N . GLY A 1 75 ? -18.277 -10.536 6.378 1.00 91.81 75 GLY A N 1
ATOM 585 C CA . GLY A 1 75 ? -18.124 -11.571 5.350 1.00 91.81 75 GLY A CA 1
ATOM 586 C C . GLY A 1 75 ? -18.890 -11.343 4.039 1.00 91.81 75 GLY A C 1
ATOM 587 O O . GLY A 1 75 ? -19.026 -12.276 3.247 1.00 91.81 75 GLY A O 1
ATOM 588 N N . ASP A 1 76 ? -19.403 -10.134 3.803 1.00 92.38 76 ASP A N 1
ATOM 589 C CA . ASP A 1 76 ? -20.189 -9.774 2.623 1.00 92.38 76 ASP A CA 1
ATOM 590 C C . ASP A 1 76 ? -19.528 -8.658 1.791 1.00 92.38 76 ASP A C 1
ATOM 592 O O . ASP A 1 76 ? -18.422 -8.194 2.077 1.00 92.38 76 ASP A O 1
ATOM 596 N N . GLU A 1 77 ? -20.190 -8.235 0.712 1.00 92.56 77 GLU A N 1
ATOM 597 C CA . GLU A 1 77 ? -19.649 -7.260 -0.244 1.00 92.56 77 GLU A CA 1
ATOM 598 C C . GLU A 1 77 ? -19.318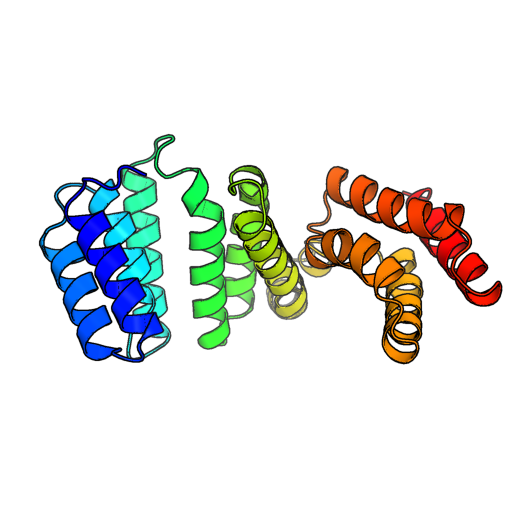 -5.896 0.380 1.00 92.56 77 GLU A C 1
ATOM 600 O O . GLU A 1 77 ? -18.497 -5.167 -0.174 1.00 92.56 77 GLU A O 1
ATOM 605 N N . ARG A 1 78 ? -19.896 -5.548 1.540 1.00 93.38 78 ARG A N 1
ATOM 606 C CA . ARG A 1 78 ? -19.701 -4.238 2.183 1.00 93.38 78 ARG A CA 1
ATOM 607 C C . ARG A 1 78 ? -18.280 -4.007 2.686 1.00 93.38 78 ARG A C 1
ATOM 609 O O . ARG A 1 78 ? -17.921 -2.851 2.893 1.00 93.38 78 ARG A O 1
ATOM 616 N N . VAL A 1 79 ? -17.529 -5.078 2.947 1.00 95.69 79 VAL A N 1
ATOM 617 C CA . VAL A 1 79 ? -16.156 -5.038 3.491 1.00 95.69 79 VAL A CA 1
ATOM 618 C C . VAL A 1 79 ? -15.111 -5.513 2.488 1.00 95.69 79 VAL A C 1
ATOM 620 O O . VAL A 1 79 ? -13.919 -5.540 2.791 1.00 95.69 79 VAL A O 1
ATOM 623 N N . ARG A 1 80 ? -15.544 -5.914 1.288 1.00 95.19 80 ARG A N 1
ATOM 624 C CA . ARG A 1 80 ? -14.670 -6.514 0.280 1.00 95.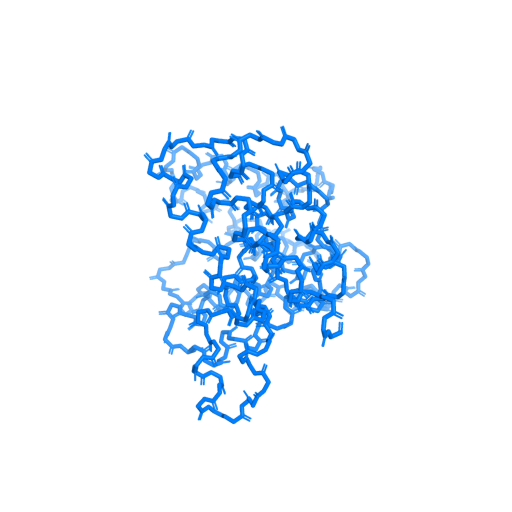19 80 ARG A CA 1
ATOM 625 C C . ARG A 1 80 ? -13.529 -5.574 -0.116 1.00 95.19 80 ARG A C 1
ATOM 627 O O . ARG A 1 80 ? -12.382 -6.004 -0.193 1.00 95.19 80 ARG A O 1
ATOM 634 N N . ASP A 1 81 ? -13.845 -4.299 -0.306 1.00 94.38 81 ASP A N 1
ATOM 635 C CA . ASP A 1 81 ? -12.898 -3.245 -0.671 1.00 94.38 81 ASP A CA 1
ATOM 636 C C . ASP A 1 81 ? -11.979 -2.808 0.485 1.00 94.38 81 ASP A C 1
ATOM 638 O O . ASP A 1 81 ? -11.005 -2.085 0.260 1.00 94.38 81 ASP A O 1
ATOM 642 N N . PHE A 1 82 ? -12.230 -3.275 1.716 1.00 95.25 82 PHE A N 1
ATOM 643 C CA . PHE A 1 82 ? -11.386 -2.984 2.878 1.00 95.25 82 PHE A CA 1
ATOM 644 C C . PHE A 1 82 ? -10.180 -3.923 2.956 1.00 95.25 82 PHE A C 1
ATOM 646 O O . PHE A 1 82 ? -9.096 -3.498 3.352 1.00 95.25 82 PHE A O 1
ATOM 653 N N . TYR A 1 83 ? -10.330 -5.190 2.558 1.00 97.44 83 TYR A N 1
ATOM 654 C CA . TYR A 1 83 ? -9.298 -6.215 2.752 1.00 97.44 83 TYR A CA 1
ATOM 655 C C . TYR A 1 83 ? -7.889 -5.822 2.286 1.00 97.44 83 TYR A C 1
ATOM 657 O O . TYR A 1 83 ? -6.947 -6.054 3.050 1.00 97.44 83 TYR A O 1
ATOM 665 N N . PRO A 1 84 ? -7.695 -5.196 1.106 1.00 96.94 84 PRO A N 1
ATOM 666 C CA . PRO A 1 84 ? -6.358 -4.807 0.667 1.00 96.94 84 PRO A CA 1
ATOM 667 C C . PRO A 1 84 ? -5.672 -3.865 1.662 1.00 96.94 84 PRO A C 1
ATOM 669 O O . PRO A 1 84 ? -4.534 -4.107 2.057 1.00 96.94 84 PRO A O 1
ATOM 672 N N . SER A 1 85 ? -6.369 -2.816 2.118 1.00 96.69 85 SER A N 1
ATOM 673 C CA . SER A 1 85 ? -5.794 -1.840 3.052 1.00 96.69 85 SER A CA 1
ATOM 674 C C . SER A 1 85 ? -5.669 -2.398 4.471 1.00 96.69 85 SER A C 1
ATOM 676 O O . SER A 1 85 ? -4.694 -2.086 5.153 1.00 96.69 85 SER A O 1
ATOM 678 N N . LEU A 1 86 ? -6.588 -3.266 4.912 1.00 97.88 86 LEU A N 1
ATOM 679 C CA . LEU A 1 86 ? -6.476 -3.954 6.204 1.00 97.88 86 LEU A CA 1
ATOM 680 C C . LEU A 1 86 ? -5.209 -4.807 6.275 1.00 97.88 86 LEU A C 1
ATOM 682 O O . LEU A 1 86 ? -4.437 -4.687 7.228 1.00 97.88 86 LEU A O 1
ATOM 686 N N . TYR A 1 87 ? -4.948 -5.612 5.245 1.00 98.62 87 TYR A N 1
ATOM 687 C CA . TYR A 1 87 ? -3.738 -6.425 5.190 1.00 98.62 87 TYR A CA 1
ATOM 688 C C . TYR A 1 87 ? -2.466 -5.575 5.088 1.00 98.62 87 TYR A C 1
ATOM 690 O O . TYR A 1 87 ? -1.491 -5.886 5.770 1.00 98.62 87 TYR A O 1
ATOM 698 N N . VAL A 1 88 ? -2.477 -4.467 4.335 1.00 98.38 88 VAL A N 1
ATOM 699 C CA . VAL A 1 88 ? -1.353 -3.511 4.319 1.00 98.38 88 VAL A CA 1
ATOM 700 C C . VAL A 1 88 ? -1.084 -2.927 5.705 1.00 98.38 88 VAL A C 1
ATOM 702 O O . VAL A 1 88 ? 0.068 -2.882 6.131 1.00 98.38 88 VAL A O 1
ATOM 705 N N . ASN A 1 89 ? -2.118 -2.515 6.439 1.00 98.06 89 ASN A N 1
ATOM 706 C CA . ASN A 1 89 ? -1.952 -1.931 7.773 1.00 98.06 89 ASN A CA 1
ATOM 707 C C . ASN A 1 89 ? -1.381 -2.940 8.777 1.00 98.06 89 ASN A C 1
ATOM 709 O O . ASN A 1 89 ? -0.496 -2.596 9.560 1.00 98.06 89 ASN A O 1
ATOM 713 N N . ILE A 1 90 ? -1.830 -4.197 8.723 1.00 98.62 90 ILE A N 1
ATOM 714 C CA . ILE A 1 90 ? -1.273 -5.277 9.546 1.00 98.62 90 ILE A CA 1
ATOM 715 C C . ILE A 1 90 ? 0.181 -5.572 9.148 1.00 98.62 90 ILE A C 1
ATOM 717 O O . ILE A 1 90 ? 1.045 -5.691 10.019 1.00 98.62 90 ILE A O 1
ATOM 721 N N . GLY A 1 91 ? 0.479 -5.633 7.846 1.00 98.38 91 GLY A N 1
ATOM 722 C CA . GLY A 1 91 ? 1.840 -5.806 7.336 1.00 98.38 91 GLY A CA 1
ATOM 723 C C . GLY A 1 91 ? 2.783 -4.701 7.818 1.00 98.38 91 GLY A C 1
ATOM 724 O O . GLY A 1 91 ? 3.863 -4.984 8.335 1.00 98.38 91 GLY A O 1
ATOM 725 N N . ASN A 1 92 ? 2.342 -3.444 7.751 1.00 98.19 92 ASN A N 1
ATOM 726 C CA . ASN A 1 92 ? 3.084 -2.298 8.272 1.00 98.19 92 ASN A CA 1
ATOM 727 C C . ASN A 1 92 ? 3.306 -2.380 9.785 1.00 98.19 92 ASN A C 1
ATOM 729 O O . ASN A 1 92 ? 4.431 -2.179 10.237 1.00 98.19 92 ASN A O 1
ATOM 733 N N . ALA A 1 93 ? 2.288 -2.749 10.563 1.00 97.94 93 ALA A N 1
ATOM 734 C CA . ALA A 1 93 ? 2.436 -2.894 12.009 1.00 97.94 93 ALA A CA 1
ATOM 735 C C . ALA A 1 93 ? 3.436 -4.012 12.377 1.00 97.94 93 ALA A C 1
ATOM 737 O O . ALA A 1 93 ? 4.274 -3.835 13.260 1.00 97.94 93 ALA A O 1
ATOM 738 N N . HIS A 1 94 ? 3.431 -5.140 11.656 1.00 98.50 94 HIS A N 1
ATOM 739 C CA . HIS A 1 94 ? 4.467 -6.169 11.803 1.00 98.50 94 HIS A CA 1
ATOM 740 C C . HIS A 1 94 ? 5.859 -5.661 11.406 1.00 98.50 94 HIS A C 1
ATOM 742 O O . HIS A 1 94 ? 6.838 -5.975 12.085 1.00 98.50 94 HIS A O 1
ATOM 748 N N . ARG A 1 95 ? 5.961 -4.856 10.341 1.00 97.25 95 ARG A N 1
ATOM 749 C CA . ARG A 1 95 ? 7.218 -4.233 9.899 1.00 97.25 95 ARG A CA 1
ATOM 750 C C . ARG A 1 95 ? 7.791 -3.308 10.977 1.00 97.25 95 ARG A C 1
ATOM 752 O O . ARG A 1 95 ? 8.970 -3.426 11.297 1.00 97.25 95 ARG A O 1
ATOM 759 N N . GLU A 1 96 ? 6.962 -2.475 11.600 1.00 97.19 96 GLU A N 1
ATOM 760 C CA . GLU A 1 96 ? 7.349 -1.610 12.728 1.00 97.19 96 GLU A CA 1
ATOM 761 C C . GLU A 1 96 ? 7.794 -2.400 13.968 1.00 97.19 96 GLU A C 1
ATOM 763 O O . GLU A 1 96 ? 8.669 -1.958 14.711 1.00 97.19 96 GLU A O 1
ATOM 768 N N . LEU A 1 97 ? 7.242 -3.598 14.171 1.00 98.06 97 LEU A N 1
ATOM 769 C CA . LEU A 1 97 ? 7.657 -4.534 15.222 1.00 98.06 97 LEU A CA 1
ATOM 770 C C . LEU A 1 97 ? 8.911 -5.354 14.858 1.00 98.06 97 LEU A C 1
ATOM 772 O O . LEU A 1 97 ? 9.338 -6.195 15.649 1.00 98.06 97 LEU A O 1
ATOM 776 N N . GLY A 1 98 ? 9.494 -5.154 13.669 1.00 97.44 98 GLY A N 1
ATOM 777 C CA . GLY A 1 98 ? 10.647 -5.914 13.171 1.00 97.44 98 GLY A CA 1
ATOM 778 C C . GLY A 1 98 ? 10.321 -7.344 12.720 1.00 97.44 98 GLY A C 1
ATOM 779 O O . GLY A 1 98 ? 11.223 -8.138 12.464 1.00 97.44 98 GLY A O 1
ATOM 780 N N . GLN A 1 99 ? 9.040 -7.693 12.603 1.00 98.12 99 GLN A N 1
ATOM 781 C CA . GLN A 1 99 ? 8.547 -9.025 12.241 1.00 98.12 99 GLN A CA 1
ATOM 782 C C . GLN A 1 99 ? 8.371 -9.140 10.719 1.00 98.12 99 GLN A C 1
ATOM 784 O O . GLN A 1 99 ? 7.271 -9.362 10.212 1.00 98.12 99 GLN A O 1
ATOM 789 N N . LEU A 1 100 ? 9.464 -8.956 9.976 1.00 98.19 100 LEU A N 1
ATOM 790 C CA . LEU A 1 100 ? 9.438 -8.745 8.523 1.00 98.19 100 LEU A CA 1
ATOM 791 C C . LEU A 1 100 ? 8.852 -9.919 7.726 1.00 98.19 100 LEU A C 1
ATOM 793 O O . LEU A 1 100 ? 8.082 -9.693 6.799 1.00 98.19 100 LEU A O 1
ATOM 797 N N . ALA A 1 101 ? 9.140 -11.167 8.097 1.00 97.56 101 ALA A N 1
ATOM 798 C CA . ALA A 1 101 ? 8.564 -12.320 7.402 1.00 97.56 101 ALA A CA 1
ATOM 799 C C . ALA A 1 101 ? 7.041 -12.425 7.605 1.00 97.56 101 ALA A C 1
ATOM 801 O O . ALA A 1 101 ? 6.306 -12.780 6.684 1.00 97.56 101 ALA A O 1
ATOM 802 N N . MET A 1 102 ? 6.539 -12.056 8.790 1.00 98.19 102 MET A N 1
ATOM 803 C CA . MET A 1 102 ? 5.096 -11.967 9.027 1.00 98.19 102 MET A CA 1
ATOM 804 C C . MET A 1 102 ? 4.480 -10.805 8.244 1.00 98.19 102 MET A C 1
ATOM 806 O O . MET A 1 102 ? 3.422 -10.970 7.638 1.00 98.19 102 MET A O 1
ATOM 810 N N . ALA A 1 103 ? 5.165 -9.658 8.195 1.00 98.50 103 ALA A N 1
ATOM 811 C CA . ALA A 1 103 ? 4.760 -8.533 7.360 1.00 98.50 103 ALA A CA 1
ATOM 812 C C . ALA A 1 103 ? 4.616 -8.953 5.887 1.00 98.50 103 ALA A C 1
ATOM 814 O O . ALA A 1 103 ? 3.578 -8.684 5.283 1.00 98.50 103 ALA A O 1
ATOM 815 N N . HIS A 1 104 ? 5.589 -9.700 5.348 1.00 98.31 104 HIS A N 1
ATOM 816 C CA . HIS A 1 104 ? 5.542 -10.229 3.983 1.00 98.31 104 HIS A CA 1
ATOM 817 C C . HIS A 1 104 ? 4.276 -11.046 3.724 1.00 98.31 104 HIS A C 1
ATOM 819 O O . HIS A 1 104 ? 3.572 -10.800 2.748 1.00 98.31 104 HIS A O 1
ATOM 825 N N . ARG A 1 105 ? 3.927 -11.974 4.626 1.00 98.06 105 ARG A N 1
ATOM 826 C CA . ARG A 1 105 ? 2.720 -12.810 4.487 1.00 98.06 105 ARG A CA 1
ATOM 827 C C . ARG A 1 105 ? 1.445 -11.973 4.385 1.00 98.06 105 ARG A C 1
ATOM 829 O O . ARG A 1 105 ? 0.543 -12.324 3.627 1.00 98.06 105 ARG A O 1
ATOM 836 N N . TYR A 1 106 ? 1.365 -10.864 5.117 1.00 98.50 106 TYR A N 1
ATOM 837 C CA . TYR A 1 106 ? 0.232 -9.949 5.012 1.00 98.50 106 TYR A CA 1
ATOM 838 C C . TYR A 1 106 ? 0.255 -9.122 3.724 1.00 98.50 106 TYR A C 1
ATOM 840 O O . TYR A 1 106 ? -0.799 -8.953 3.117 1.00 98.50 106 TYR A O 1
ATOM 848 N N . PHE A 1 107 ? 1.418 -8.691 3.232 1.00 98.50 107 PHE A N 1
ATOM 849 C CA . PHE A 1 107 ? 1.502 -8.058 1.911 1.00 98.50 107 PHE A CA 1
ATOM 850 C C . PHE A 1 107 ? 1.135 -9.019 0.771 1.00 98.50 107 PHE A C 1
ATOM 852 O O . PHE A 1 107 ? 0.487 -8.599 -0.185 1.00 98.50 107 PHE A O 1
ATOM 859 N N . VAL A 1 108 ? 1.447 -10.315 0.892 1.00 97.81 108 VAL A N 1
ATOM 860 C CA . VAL A 1 108 ? 0.978 -11.345 -0.052 1.00 97.81 108 VAL A CA 1
ATOM 861 C C . VAL A 1 108 ? -0.549 -11.435 -0.039 1.00 97.81 108 VAL A C 1
ATOM 863 O O . VAL A 1 108 ? -1.169 -11.331 -1.095 1.00 97.81 108 VAL A O 1
ATOM 866 N N . ARG A 1 109 ? -1.176 -11.513 1.143 1.00 98.00 109 ARG A N 1
ATOM 867 C CA . ARG A 1 109 ? -2.648 -11.484 1.264 1.00 98.00 109 ARG A CA 1
ATOM 868 C C . ARG A 1 109 ? -3.259 -10.199 0.702 1.00 98.00 109 ARG A C 1
ATOM 870 O O . ARG A 1 109 ? -4.322 -10.234 0.088 1.00 98.00 109 ARG A O 1
ATOM 877 N N . ALA A 1 110 ? -2.593 -9.061 0.888 1.00 98.19 110 ALA A N 1
ATOM 878 C CA . ALA A 1 110 ? -3.020 -7.797 0.300 1.00 98.19 110 ALA A CA 1
ATOM 879 C C . ALA A 1 110 ? -2.964 -7.843 -1.235 1.00 98.19 110 ALA A C 1
ATOM 881 O O . ALA A 1 110 ? -3.907 -7.410 -1.895 1.00 98.19 110 ALA A O 1
ATOM 882 N N . ALA A 1 111 ? -1.902 -8.421 -1.807 1.00 97.31 111 ALA A N 1
ATOM 883 C CA . ALA A 1 111 ? -1.746 -8.586 -3.249 1.00 97.31 111 ALA A CA 1
ATOM 884 C C . ALA A 1 111 ? -2.818 -9.504 -3.859 1.00 97.31 111 ALA A C 1
ATOM 886 O O . ALA A 1 111 ? -3.371 -9.171 -4.906 1.00 97.31 111 ALA A O 1
ATOM 887 N N . GLU A 1 112 ? -3.181 -10.596 -3.178 1.00 96.19 112 GLU A N 1
ATOM 888 C CA . GLU A 1 112 ? -4.283 -11.493 -3.576 1.00 96.19 112 GLU A CA 1
ATOM 889 C C . GLU A 1 112 ? -5.637 -10.772 -3.652 1.00 96.19 112 GLU A C 1
ATOM 891 O O . GLU A 1 112 ? -6.519 -11.166 -4.415 1.00 96.19 112 GLU A O 1
ATOM 896 N N . ARG A 1 113 ? -5.800 -9.697 -2.873 1.00 96.31 113 ARG A N 1
ATOM 897 C CA . ARG A 1 113 ? -7.008 -8.867 -2.830 1.00 96.31 113 ARG A CA 1
ATOM 898 C C . ARG A 1 113 ? -6.884 -7.568 -3.611 1.00 96.31 113 ARG A C 1
ATOM 900 O O . ARG A 1 113 ? -7.837 -6.805 -3.644 1.00 96.31 113 ARG A O 1
ATOM 907 N N . ALA A 1 114 ? -5.768 -7.297 -4.284 1.00 94.56 114 ALA A N 1
ATOM 908 C CA . ALA A 1 114 ? -5.520 -5.988 -4.891 1.00 94.56 114 ALA A CA 1
ATOM 909 C C . ALA A 1 114 ? -6.589 -5.555 -5.917 1.00 94.56 114 ALA A C 1
ATOM 911 O O . ALA A 1 114 ? -6.802 -4.359 -6.091 1.00 94.56 114 ALA A O 1
ATOM 912 N N . ALA A 1 115 ? -7.270 -6.506 -6.567 1.00 92.56 115 ALA A N 1
ATOM 913 C CA . ALA A 1 115 ? -8.378 -6.237 -7.490 1.00 92.56 115 ALA A CA 1
ATOM 914 C C . ALA A 1 115 ? -9.676 -5.778 -6.796 1.00 92.56 115 ALA A C 1
ATOM 916 O O . ALA A 1 115 ? -10.561 -5.241 -7.454 1.00 92.56 115 ALA A O 1
ATOM 917 N N . ASP A 1 116 ? -9.795 -5.985 -5.483 1.00 94.44 116 ASP A N 1
ATOM 918 C CA . ASP A 1 116 ? -10.931 -5.533 -4.678 1.00 94.44 116 ASP A CA 1
ATOM 919 C C . ASP A 1 116 ? -10.791 -4.055 -4.264 1.00 94.44 116 ASP A C 1
ATOM 921 O O . ASP A 1 116 ? -11.752 -3.454 -3.789 1.00 94.44 116 ASP A O 1
ATOM 925 N N . ALA A 1 117 ? -9.605 -3.454 -4.429 1.00 91.31 117 ALA A N 1
ATOM 926 C CA . ALA A 1 117 ? -9.366 -2.065 -4.053 1.00 91.31 117 ALA A CA 1
ATOM 927 C C . ALA A 1 117 ? -10.170 -1.088 -4.941 1.00 91.31 117 ALA A C 1
ATOM 929 O O . ALA A 1 117 ? -10.281 -1.313 -6.149 1.00 91.31 117 ALA A O 1
ATOM 930 N N . PRO A 1 118 ? -10.679 0.032 -4.388 1.00 89.69 118 PRO A N 1
ATOM 931 C CA . PRO A 1 118 ? -11.396 1.035 -5.172 1.00 89.69 118 PRO A CA 1
ATOM 932 C C . PRO A 1 118 ? -10.539 1.615 -6.300 1.00 89.69 118 PRO A C 1
ATOM 934 O O . PRO A 1 118 ? -9.360 1.901 -6.099 1.00 89.69 118 PRO A O 1
ATOM 937 N N . GLU A 1 119 ? -11.138 1.873 -7.461 1.00 89.88 119 GLU A N 1
ATOM 938 C CA . GLU A 1 119 ? -10.444 2.555 -8.555 1.00 89.88 119 GLU A CA 1
ATOM 939 C C . GLU A 1 119 ? -10.017 3.988 -8.176 1.00 89.88 119 GLU A C 1
ATOM 941 O O . GLU A 1 119 ? -10.638 4.671 -7.355 1.00 89.88 119 GLU A O 1
ATOM 946 N N . GLY A 1 120 ? -8.959 4.474 -8.829 1.00 92.62 120 GLY A N 1
ATOM 947 C CA . GLY A 1 120 ? -8.435 5.827 -8.659 1.00 92.62 120 GLY A CA 1
ATOM 948 C C . GLY A 1 120 ? -7.291 5.926 -7.648 1.00 92.62 120 GLY A C 1
ATOM 949 O O . GLY A 1 120 ? -6.677 4.936 -7.262 1.00 92.62 120 GLY A O 1
ATOM 950 N N . GLN A 1 121 ? -6.996 7.157 -7.219 1.00 91.50 121 GLN A N 1
ATOM 951 C CA . GLN A 1 121 ? -5.764 7.476 -6.480 1.00 91.50 121 GLN A CA 1
ATOM 952 C C . GLN A 1 121 ? -5.607 6.697 -5.168 1.00 91.50 121 GLN A C 1
ATOM 954 O O . GLN A 1 121 ? -4.488 6.360 -4.794 1.00 91.50 121 GLN A O 1
ATOM 959 N N . TYR A 1 122 ? -6.708 6.403 -4.469 1.00 89.19 122 TYR A N 1
ATOM 960 C CA . TYR A 1 122 ? -6.654 5.620 -3.234 1.00 89.19 122 TYR A CA 1
ATOM 961 C C . TYR A 1 122 ? -6.268 4.157 -3.500 1.00 89.19 122 TYR A C 1
ATOM 963 O O . TYR A 1 122 ? -5.421 3.611 -2.795 1.00 89.19 122 TYR A O 1
ATOM 971 N N . GLY A 1 123 ? -6.832 3.542 -4.545 1.00 93.56 123 GLY A N 1
ATOM 972 C CA . GLY A 1 123 ? -6.450 2.199 -4.979 1.00 93.56 123 GLY A CA 1
ATOM 973 C C . GLY A 1 123 ? -5.007 2.131 -5.459 1.00 93.56 123 GLY A C 1
ATOM 974 O O . GLY A 1 123 ? -4.278 1.230 -5.051 1.00 93.56 123 GLY A O 1
ATOM 975 N N . ASP A 1 124 ? -4.567 3.111 -6.254 1.00 93.81 124 ASP A N 1
ATOM 976 C CA . ASP A 1 124 ? -3.174 3.200 -6.707 1.00 93.81 124 ASP A CA 1
ATOM 977 C C . ASP A 1 124 ? -2.209 3.333 -5.518 1.00 93.81 124 ASP A C 1
ATOM 979 O O . ASP A 1 124 ? -1.220 2.606 -5.443 1.00 93.81 124 ASP A O 1
ATOM 983 N N . TRP A 1 125 ? -2.521 4.199 -4.546 1.00 94.56 125 TRP A N 1
ATOM 984 C CA . TRP A 1 125 ? -1.715 4.369 -3.333 1.00 94.56 125 TRP A CA 1
ATOM 985 C C . TRP A 1 125 ? -1.593 3.069 -2.533 1.00 94.56 125 TRP A C 1
ATOM 987 O O . TRP A 1 125 ? -0.491 2.681 -2.143 1.00 94.56 125 TRP A O 1
ATOM 997 N N . ASN A 1 126 ? -2.708 2.362 -2.345 1.00 95.75 126 ASN A N 1
ATOM 998 C CA . ASN A 1 126 ? -2.711 1.072 -1.668 1.00 95.75 126 ASN A CA 1
ATOM 999 C C . ASN A 1 126 ? -1.881 0.038 -2.445 1.00 95.75 126 ASN A C 1
ATOM 1001 O O . ASN A 1 126 ? -1.018 -0.630 -1.882 1.00 95.75 126 ASN A O 1
ATOM 1005 N N . ARG A 1 127 ? -2.052 -0.029 -3.769 1.00 96.06 127 ARG A N 1
ATOM 1006 C CA . ARG A 1 127 ? -1.272 -0.919 -4.635 1.00 96.06 127 ARG A CA 1
ATOM 1007 C C . ARG A 1 127 ? 0.231 -0.653 -4.542 1.00 96.06 127 ARG A C 1
ATOM 1009 O O . ARG A 1 127 ? 1.008 -1.606 -4.521 1.00 96.06 127 ARG A O 1
ATOM 1016 N N . PHE A 1 128 ? 0.646 0.612 -4.462 1.00 97.00 128 PHE A N 1
ATOM 1017 C CA . PHE A 1 128 ? 2.054 0.973 -4.272 1.00 97.00 128 PHE A CA 1
ATOM 1018 C C . PHE A 1 128 ? 2.576 0.486 -2.921 1.00 97.00 128 PHE A C 1
ATOM 1020 O O . PHE A 1 128 ? 3.656 -0.097 -2.874 1.00 97.00 128 PHE A O 1
ATOM 1027 N N . ALA A 1 129 ? 1.796 0.651 -1.849 1.00 97.44 129 ALA A N 1
ATOM 1028 C CA . ALA A 1 129 ? 2.162 0.164 -0.520 1.00 97.44 129 ALA A CA 1
ATOM 1029 C C . ALA A 1 129 ? 2.295 -1.369 -0.474 1.00 97.44 129 ALA A C 1
ATOM 1031 O O . ALA A 1 129 ? 3.220 -1.886 0.149 1.00 97.44 129 ALA A O 1
ATOM 1032 N N . ILE A 1 130 ? 1.419 -2.103 -1.170 1.00 98.12 130 ILE A N 1
ATOM 1033 C CA . ILE A 1 130 ? 1.515 -3.566 -1.298 1.00 98.12 130 ILE A CA 1
ATOM 1034 C C . ILE A 1 130 ? 2.815 -3.957 -2.007 1.00 98.12 130 ILE A C 1
ATOM 1036 O O . ILE A 1 130 ? 3.573 -4.783 -1.503 1.00 98.12 130 ILE A O 1
ATOM 1040 N N . ALA A 1 131 ? 3.076 -3.370 -3.177 1.00 97.44 131 ALA A N 1
ATOM 1041 C CA . ALA A 1 131 ? 4.245 -3.695 -3.987 1.00 97.44 131 ALA A CA 1
ATOM 1042 C C . ALA A 1 131 ? 5.564 -3.347 -3.275 1.00 97.44 131 ALA A C 1
ATOM 1044 O O . ALA A 1 131 ? 6.512 -4.128 -3.323 1.00 97.44 131 ALA A O 1
ATOM 1045 N N . GLU A 1 132 ? 5.623 -2.197 -2.600 1.00 96.75 132 GLU A N 1
ATOM 1046 C CA . GLU A 1 132 ? 6.743 -1.817 -1.734 1.00 96.75 132 GLU A CA 1
ATOM 1047 C C . GLU A 1 132 ? 6.926 -2.834 -0.603 1.00 96.75 132 GLU A C 1
ATOM 1049 O O . GLU A 1 132 ? 8.006 -3.399 -0.454 1.00 96.75 132 GLU A O 1
ATOM 1054 N N . GLY A 1 133 ? 5.854 -3.128 0.138 1.00 97.56 133 GLY A N 1
ATOM 1055 C CA . GLY A 1 133 ? 5.883 -4.064 1.253 1.00 97.56 133 GLY A CA 1
ATOM 1056 C C . GLY A 1 133 ? 6.383 -5.452 0.857 1.00 97.56 133 GLY A C 1
ATOM 1057 O O . GLY A 1 133 ? 7.204 -6.025 1.571 1.00 97.56 133 GLY A O 1
ATOM 1058 N N . LEU A 1 134 ? 5.958 -5.973 -0.299 1.00 97.38 134 LEU A N 1
ATOM 1059 C CA . LEU A 1 134 ? 6.455 -7.240 -0.844 1.00 97.38 134 LEU A CA 1
ATOM 1060 C C . LEU A 1 134 ? 7.968 -7.209 -1.081 1.00 97.38 134 LEU A C 1
ATOM 1062 O O . LEU A 1 134 ? 8.665 -8.110 -0.616 1.00 97.38 134 LEU A O 1
ATOM 1066 N N . ARG A 1 135 ? 8.477 -6.169 -1.755 1.00 94.56 135 ARG A N 1
ATOM 1067 C CA . ARG A 1 135 ? 9.906 -6.042 -2.093 1.00 94.56 135 ARG A CA 1
ATOM 1068 C C . ARG A 1 135 ? 10.772 -5.877 -0.848 1.00 94.56 135 ARG A C 1
ATOM 1070 O O . ARG A 1 135 ? 11.764 -6.581 -0.704 1.00 94.56 135 ARG A O 1
ATOM 1077 N N . ASP A 1 136 ? 10.370 -5.000 0.067 1.00 95.56 136 ASP A N 1
ATOM 1078 C CA . ASP A 1 136 ? 11.147 -4.663 1.264 1.00 95.56 136 ASP A CA 1
ATOM 1079 C C . ASP A 1 136 ? 11.249 -5.823 2.264 1.00 95.56 136 ASP A C 1
ATOM 1081 O O . ASP A 1 136 ? 12.148 -5.854 3.104 1.00 95.56 136 ASP A O 1
ATOM 1085 N N . THR A 1 137 ? 10.309 -6.769 2.211 1.00 97.31 137 THR A N 1
ATOM 1086 C CA . THR A 1 137 ? 10.231 -7.891 3.160 1.00 97.31 137 THR A CA 1
ATOM 1087 C C . THR A 1 137 ? 10.601 -9.241 2.547 1.00 97.31 137 THR A C 1
ATOM 1089 O O . THR A 1 137 ? 10.661 -10.237 3.273 1.00 97.31 137 THR A O 1
ATOM 1092 N N . ALA A 1 138 ? 10.887 -9.286 1.241 1.00 95.44 138 ALA A N 1
ATOM 1093 C CA . ALA A 1 138 ? 11.161 -10.517 0.504 1.00 95.44 138 ALA A CA 1
ATOM 1094 C C . ALA A 1 138 ? 12.348 -11.304 1.078 1.00 95.44 138 ALA A C 1
ATOM 1096 O O . ALA A 1 138 ? 12.226 -12.505 1.305 1.00 95.44 138 ALA A O 1
ATOM 1097 N N . ASP A 1 139 ? 13.464 -10.635 1.386 1.00 95.25 139 ASP A N 1
ATOM 1098 C CA . ASP A 1 139 ? 14.669 -11.290 1.917 1.00 95.25 139 ASP A CA 1
ATOM 1099 C C . ASP A 1 139 ? 14.411 -11.972 3.268 1.00 95.25 139 ASP A C 1
ATOM 1101 O O . ASP A 1 139 ? 14.883 -13.081 3.522 1.00 95.25 139 ASP A O 1
ATOM 1105 N N . ALA A 1 140 ? 13.622 -11.331 4.136 1.00 96.69 140 ALA A N 1
ATOM 1106 C CA . ALA A 1 140 ? 13.265 -11.890 5.435 1.00 96.69 140 ALA A CA 1
ATOM 1107 C C . ALA A 1 140 ? 12.334 -13.102 5.298 1.00 96.69 140 ALA A C 1
ATOM 1109 O O . ALA A 1 140 ? 12.501 -14.089 6.011 1.00 96.69 140 ALA A O 1
ATOM 1110 N N . ALA A 1 141 ? 11.374 -13.050 4.372 1.00 95.62 141 ALA A N 1
ATOM 1111 C CA . ALA A 1 141 ? 10.497 -14.180 4.087 1.00 95.62 141 ALA A CA 1
ATOM 1112 C C . ALA A 1 141 ? 11.259 -15.359 3.457 1.00 95.62 141 ALA A C 1
ATOM 1114 O O . ALA A 1 141 ? 11.070 -16.502 3.875 1.00 95.62 141 ALA A O 1
ATOM 1115 N N . ALA A 1 142 ? 12.184 -15.085 2.532 1.00 94.81 142 ALA A N 1
ATOM 1116 C CA . ALA A 1 142 ? 13.056 -16.096 1.941 1.00 94.81 142 ALA A CA 1
ATOM 1117 C C . ALA A 1 142 ? 13.949 -16.771 2.996 1.00 94.81 142 ALA A C 1
ATOM 1119 O O . ALA A 1 142 ? 14.097 -17.993 2.993 1.00 94.81 142 ALA A O 1
ATOM 1120 N N . ALA A 1 143 ? 14.484 -16.004 3.953 1.00 95.44 143 ALA A N 1
ATOM 1121 C CA . ALA A 1 143 ? 15.254 -16.544 5.074 1.00 95.44 143 ALA A CA 1
ATOM 1122 C C . ALA A 1 143 ? 14.431 -17.474 5.994 1.00 95.44 143 ALA A C 1
ATOM 1124 O O . ALA A 1 143 ? 15.002 -18.358 6.633 1.00 95.44 143 ALA A O 1
ATOM 1125 N N . GLU A 1 144 ? 13.103 -17.315 6.039 1.00 94.50 144 GLU A N 1
ATOM 1126 C CA . GLU A 1 144 ? 12.170 -18.210 6.743 1.00 94.50 144 GLU A CA 1
ATOM 1127 C C . GLU A 1 144 ? 11.624 -19.360 5.869 1.00 94.50 144 GLU A C 1
ATOM 1129 O O . GLU A 1 144 ? 10.768 -20.123 6.321 1.00 94.50 144 GLU A O 1
ATOM 1134 N N . GLY A 1 145 ? 12.131 -19.525 4.642 1.00 91.56 145 GLY A N 1
ATOM 1135 C CA . GLY A 1 145 ? 11.806 -20.648 3.758 1.00 91.56 145 GLY A CA 1
ATOM 1136 C C . GLY A 1 145 ? 10.719 -20.378 2.715 1.00 91.56 145 GLY A C 1
ATOM 1137 O O . GLY A 1 145 ? 10.262 -21.320 2.071 1.00 91.56 145 GLY A O 1
ATOM 1138 N N . ASP A 1 146 ? 10.297 -19.126 2.520 1.00 92.12 146 ASP A N 1
ATOM 1139 C CA . ASP A 1 146 ? 9.425 -18.753 1.401 1.00 92.12 146 ASP A CA 1
ATOM 1140 C C . ASP A 1 146 ? 10.256 -18.500 0.132 1.00 92.12 146 ASP A C 1
ATOM 1142 O O . ASP A 1 146 ? 10.656 -17.374 -0.167 1.00 92.12 146 ASP A O 1
ATOM 1146 N N . GLU A 1 147 ? 10.549 -19.569 -0.612 1.00 89.50 147 GLU A N 1
ATOM 1147 C CA . GLU A 1 147 ? 11.411 -19.533 -1.808 1.00 89.50 147 GLU A CA 1
ATOM 1148 C C . GLU A 1 147 ? 10.874 -18.622 -2.929 1.00 89.50 147 GLU A C 1
ATOM 1150 O O . GLU A 1 147 ? 11.636 -18.132 -3.762 1.00 89.50 147 GLU A O 1
ATOM 1155 N N . GLU A 1 148 ? 9.567 -18.360 -2.945 1.00 87.38 148 GLU A N 1
ATOM 1156 C CA . GLU A 1 148 ? 8.908 -17.521 -3.947 1.00 87.38 148 GLU A CA 1
ATOM 1157 C C . GLU A 1 148 ? 8.844 -16.039 -3.547 1.00 87.38 148 GLU A C 1
ATOM 1159 O O . GLU A 1 148 ? 8.447 -15.207 -4.368 1.00 87.38 148 GLU A O 1
ATOM 1164 N N . ALA A 1 149 ? 9.241 -15.678 -2.321 1.00 87.44 149 ALA A N 1
ATOM 1165 C CA . ALA A 1 149 ? 9.103 -14.319 -1.793 1.00 87.44 149 ALA A CA 1
ATOM 1166 C C . ALA A 1 149 ? 9.738 -13.250 -2.697 1.00 87.44 149 ALA A C 1
ATOM 1168 O O . ALA A 1 149 ? 9.125 -12.217 -2.955 1.00 87.44 149 ALA A O 1
ATOM 1169 N N . GLY A 1 150 ? 10.924 -13.524 -3.251 1.00 81.00 150 GLY A N 1
ATOM 1170 C CA . GLY A 1 150 ? 11.620 -12.609 -4.165 1.00 81.00 150 GLY A CA 1
ATOM 1171 C C . GLY A 1 150 ? 10.961 -12.454 -5.541 1.00 81.00 150 GLY A C 1
ATOM 1172 O O . GLY A 1 150 ? 11.223 -11.479 -6.243 1.00 81.00 150 GLY A O 1
ATOM 1173 N N . ALA A 1 151 ? 10.097 -13.390 -5.944 1.00 83.25 151 ALA A N 1
ATOM 1174 C CA . ALA A 1 151 ? 9.354 -13.293 -7.199 1.00 83.25 151 ALA A CA 1
ATOM 1175 C C . ALA A 1 151 ? 8.067 -12.460 -7.053 1.00 83.25 151 ALA A C 1
ATOM 1177 O O . ALA A 1 151 ? 7.617 -11.851 -8.027 1.00 83.25 151 ALA A O 1
ATOM 1178 N N . ARG A 1 152 ? 7.473 -12.405 -5.853 1.00 85.31 152 ARG A N 1
ATOM 1179 C CA . ARG A 1 152 ? 6.225 -11.670 -5.592 1.00 85.31 152 ARG A CA 1
ATOM 1180 C C . ARG A 1 152 ? 6.489 -10.166 -5.546 1.00 85.31 152 ARG A C 1
ATOM 1182 O O . ARG A 1 152 ? 7.328 -9.697 -4.787 1.00 85.31 152 ARG A O 1
ATOM 1189 N N . GLY A 1 153 ? 5.788 -9.389 -6.374 1.00 80.69 153 GLY A N 1
ATOM 1190 C CA . GLY A 1 153 ? 5.994 -7.934 -6.462 1.00 80.69 153 GLY A CA 1
ATOM 1191 C C . GLY A 1 153 ? 7.322 -7.492 -7.099 1.00 80.69 153 GLY A C 1
ATOM 1192 O O . GLY A 1 153 ? 7.565 -6.289 -7.249 1.00 80.69 153 GLY A O 1
ATOM 1193 N N . GLY A 1 154 ? 8.171 -8.441 -7.505 1.00 83.94 154 GLY A N 1
ATOM 1194 C CA . GLY A 1 154 ? 9.447 -8.192 -8.167 1.00 83.94 154 GLY A CA 1
ATOM 1195 C C . GLY A 1 154 ? 9.295 -8.062 -9.682 1.00 83.94 154 GLY A C 1
ATOM 1196 O O . GLY A 1 154 ? 8.601 -8.849 -10.328 1.00 83.94 154 GLY A O 1
ATOM 1197 N N . VAL A 1 155 ? 9.971 -7.079 -10.274 1.00 85.50 155 VAL A N 1
ATOM 1198 C CA . VAL A 1 155 ? 10.151 -7.016 -11.729 1.00 85.50 155 VAL A CA 1
ATOM 1199 C C . VAL A 1 155 ? 11.336 -7.917 -12.083 1.00 85.50 155 VAL A C 1
ATOM 1201 O O . VAL A 1 155 ? 12.334 -7.936 -11.375 1.00 85.50 155 VAL A O 1
ATOM 1204 N N . ALA A 1 156 ? 11.244 -8.693 -13.167 1.00 85.94 156 ALA A N 1
ATOM 1205 C CA . ALA A 1 156 ? 12.347 -9.570 -13.565 1.00 85.94 156 ALA A CA 1
ATOM 1206 C C . ALA A 1 156 ? 13.643 -8.764 -13.768 1.00 85.94 156 ALA A C 1
ATOM 1208 O O . ALA A 1 156 ? 13.607 -7.723 -14.419 1.00 85.94 156 ALA A O 1
ATOM 1209 N N . GLU A 1 157 ? 14.781 -9.271 -13.287 1.00 85.62 157 GLU A N 1
ATOM 1210 C CA . GLU A 1 157 ? 16.058 -8.533 -13.252 1.00 85.62 157 GLU A CA 1
ATOM 1211 C C . GLU A 1 157 ? 16.458 -7.924 -14.611 1.00 85.62 157 GLU A C 1
ATOM 1213 O O . GLU A 1 157 ? 16.874 -6.768 -14.682 1.00 85.62 157 GLU A O 1
ATOM 1218 N N . GLY A 1 158 ? 16.256 -8.666 -15.709 1.00 86.62 158 GLY A N 1
ATOM 1219 C CA . GLY A 1 158 ? 16.545 -8.193 -17.071 1.00 86.62 158 GLY A CA 1
ATOM 1220 C C . GLY A 1 158 ? 15.671 -7.024 -17.547 1.00 86.62 158 GLY A C 1
ATOM 1221 O O . GLY A 1 158 ? 16.046 -6.323 -18.478 1.00 86.62 158 GLY A O 1
ATOM 1222 N N . VAL A 1 159 ? 14.525 -6.791 -16.906 1.00 89.69 159 VAL A N 1
ATOM 1223 C CA . VAL A 1 159 ? 13.685 -5.602 -17.109 1.00 89.69 159 VAL A CA 1
ATOM 1224 C C . VAL A 1 159 ? 14.017 -4.537 -16.064 1.00 89.69 159 VAL A C 1
ATOM 1226 O O . VAL A 1 159 ? 14.151 -3.362 -16.399 1.00 89.69 159 VAL A O 1
ATOM 1229 N N . GLU A 1 160 ? 14.139 -4.932 -14.795 1.00 91.50 160 GLU A N 1
ATOM 1230 C CA . GLU A 1 160 ? 14.282 -4.003 -13.675 1.00 91.50 160 GLU A CA 1
ATOM 1231 C C . GLU A 1 160 ? 15.553 -3.162 -13.788 1.00 91.50 160 GLU A C 1
ATOM 1233 O O . GLU A 1 160 ? 15.504 -1.946 -13.593 1.00 91.50 160 GLU A O 1
ATOM 1238 N N . ARG A 1 161 ? 16.683 -3.781 -14.146 1.00 92.44 161 ARG A N 1
ATOM 1239 C CA . ARG A 1 161 ? 17.969 -3.084 -14.218 1.00 92.44 161 ARG A CA 1
ATOM 1240 C C . ARG A 1 161 ? 17.964 -1.947 -15.257 1.00 92.44 161 ARG A C 1
ATOM 1242 O O . ARG A 1 161 ? 18.243 -0.816 -14.849 1.00 92.44 161 ARG A O 1
ATOM 1249 N N . PRO A 1 162 ? 17.613 -2.169 -16.542 1.00 92.94 162 PRO A N 1
ATOM 1250 C CA . PRO A 1 162 ? 17.510 -1.073 -17.508 1.00 92.94 162 PRO A CA 1
ATOM 1251 C C . PRO A 1 162 ? 16.473 -0.012 -17.110 1.00 92.94 162 PRO A C 1
ATOM 1253 O O . PRO A 1 162 ? 16.722 1.183 -17.258 1.00 92.94 162 PRO A O 1
ATOM 1256 N N . VAL A 1 163 ? 15.323 -0.423 -16.560 1.00 94.00 163 VAL A N 1
ATOM 1257 C CA . VAL A 1 163 ? 14.258 0.508 -16.142 1.00 94.00 163 VAL A CA 1
ATOM 1258 C C . VAL A 1 163 ? 14.714 1.417 -14.996 1.00 94.00 163 VAL A C 1
ATOM 1260 O O . VAL A 1 163 ? 14.473 2.623 -15.040 1.00 94.00 163 VAL A O 1
ATOM 1263 N N . ARG A 1 164 ? 15.425 0.888 -13.994 1.00 94.62 164 ARG A N 1
ATOM 1264 C CA . ARG A 1 164 ? 15.985 1.702 -12.902 1.00 94.62 164 ARG A CA 1
ATOM 1265 C C . ARG A 1 164 ? 17.063 2.667 -13.388 1.00 94.62 164 ARG A C 1
ATOM 1267 O O . ARG A 1 164 ? 17.120 3.798 -12.907 1.00 94.62 164 ARG A O 1
ATOM 1274 N N . GLU A 1 165 ? 17.889 2.254 -14.346 1.00 95.31 165 GLU A N 1
ATOM 1275 C CA . GLU A 1 165 ? 18.881 3.141 -14.959 1.00 95.31 165 GLU A CA 1
ATOM 1276 C C . GLU A 1 165 ? 18.214 4.300 -15.713 1.00 95.31 165 GLU A C 1
ATOM 1278 O O . GLU A 1 165 ? 18.621 5.455 -15.572 1.00 95.31 165 GLU A O 1
ATOM 1283 N N . LEU A 1 166 ? 17.142 4.013 -16.455 1.00 95.25 166 LEU A N 1
ATOM 1284 C CA . LEU A 1 166 ? 16.324 5.035 -17.103 1.00 95.25 166 LEU A CA 1
ATOM 1285 C C . LEU A 1 166 ? 15.707 5.997 -16.082 1.00 95.25 166 LEU A C 1
ATOM 1287 O O . LEU A 1 166 ? 15.821 7.208 -16.257 1.00 95.25 166 LEU A O 1
ATOM 1291 N N . PHE A 1 167 ? 15.135 5.492 -14.983 1.00 96.31 167 PHE A N 1
ATOM 1292 C CA . PHE A 1 167 ? 14.598 6.349 -13.922 1.00 96.31 167 PHE A CA 1
ATOM 1293 C C . PHE A 1 167 ? 15.650 7.285 -13.332 1.00 96.31 167 PHE A C 1
ATOM 1295 O O . PHE A 1 167 ? 15.354 8.461 -13.140 1.00 96.31 167 PHE A O 1
ATOM 1302 N N . ALA A 1 168 ? 16.876 6.811 -13.092 1.00 96.38 168 ALA A N 1
ATOM 1303 C CA . ALA A 1 168 ? 17.952 7.665 -12.592 1.00 96.38 1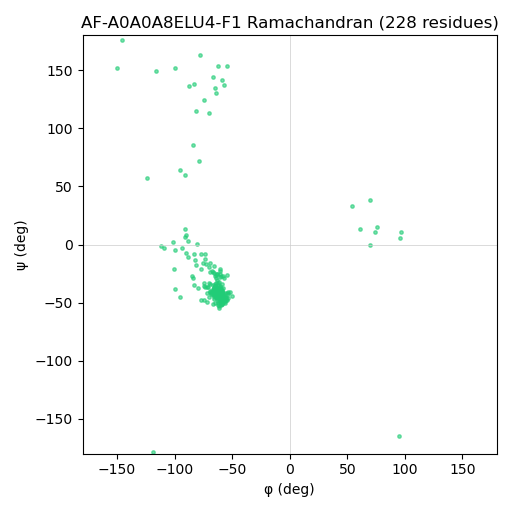68 ALA A CA 1
ATOM 1304 C C . ALA A 1 168 ? 18.235 8.840 -13.547 1.00 96.38 168 ALA A C 1
ATOM 1306 O O . ALA A 1 168 ? 18.258 9.995 -13.117 1.00 96.38 168 ALA A O 1
ATOM 1307 N N . ARG A 1 169 ? 18.352 8.562 -14.852 1.00 95.88 169 ARG A N 1
ATOM 1308 C CA . ARG A 1 169 ? 18.583 9.585 -15.888 1.00 95.88 169 ARG A CA 1
ATOM 1309 C C . ARG A 1 169 ? 17.404 10.549 -16.030 1.00 95.88 169 ARG A C 1
ATOM 1311 O O . ARG A 1 169 ? 17.593 11.754 -16.185 1.00 95.88 169 ARG A O 1
ATOM 1318 N N . TRP A 1 170 ? 16.177 10.036 -15.974 1.00 96.06 170 TRP A N 1
ATOM 1319 C CA . TRP A 1 170 ? 14.965 10.851 -16.068 1.00 96.06 170 TRP A CA 1
ATOM 1320 C C . TRP A 1 170 ? 14.797 11.761 -14.854 1.00 96.06 170 TRP A C 1
ATOM 1322 O O . TRP A 1 170 ? 14.434 12.923 -15.021 1.00 96.06 170 TRP A O 1
ATOM 1332 N N . CYS A 1 171 ? 15.109 11.276 -13.651 1.00 96.50 171 CYS A N 1
ATOM 1333 C CA . CYS A 1 171 ? 15.129 12.089 -12.438 1.00 96.50 171 CYS A CA 1
ATOM 1334 C C . CYS A 1 171 ? 16.187 13.194 -12.517 1.00 96.50 171 CYS A C 1
ATOM 1336 O O . CYS A 1 171 ? 15.866 14.347 -12.241 1.00 96.50 171 CYS A O 1
ATOM 1338 N N . GLU A 1 172 ? 17.412 12.872 -12.947 1.00 96.12 172 GLU A N 1
ATOM 1339 C CA . GLU A 1 172 ? 18.492 13.856 -13.119 1.00 96.12 172 GLU A CA 1
ATOM 1340 C C . GLU A 1 172 ? 18.105 14.967 -14.108 1.00 96.12 172 GLU A C 1
ATOM 1342 O O . GLU A 1 172 ? 18.380 16.144 -13.878 1.00 96.12 172 GLU A O 1
ATOM 1347 N N . ARG A 1 173 ? 17.404 14.609 -15.189 1.00 95.06 173 ARG A N 1
ATOM 1348 C CA . ARG A 1 173 ? 16.941 15.558 -16.211 1.00 95.06 173 ARG A CA 1
ATOM 1349 C C . ARG A 1 173 ? 15.646 16.296 -15.843 1.00 95.06 173 ARG A C 1
ATOM 1351 O O . ARG A 1 173 ? 15.329 17.304 -16.472 1.00 95.06 173 ARG A O 1
ATOM 1358 N N . GLY A 1 174 ? 14.878 15.803 -14.873 1.00 95.06 174 GLY A N 1
ATOM 1359 C CA . GLY A 1 174 ? 13.522 16.290 -14.600 1.00 95.06 174 GLY A CA 1
ATOM 1360 C C . GLY A 1 174 ? 12.513 15.918 -15.696 1.00 95.06 174 GLY A C 1
ATOM 1361 O O . GLY A 1 174 ? 11.644 16.718 -16.044 1.00 95.06 174 GLY A O 1
ATOM 1362 N N . ASP A 1 175 ? 12.619 14.715 -16.268 1.00 94.81 175 ASP A N 1
ATOM 1363 C CA . ASP A 1 175 ? 11.745 14.221 -17.340 1.00 94.81 175 ASP A CA 1
ATOM 1364 C C . ASP A 1 175 ? 10.387 13.740 -16.797 1.00 94.81 175 ASP A C 1
ATOM 1366 O O . ASP A 1 175 ? 10.073 12.548 -16.723 1.00 94.81 175 ASP A O 1
ATOM 1370 N N . LEU A 1 176 ? 9.563 14.703 -16.379 1.00 95.75 176 LEU A N 1
ATOM 1371 C CA . LEU A 1 176 ? 8.283 14.439 -15.716 1.00 95.75 176 LEU A CA 1
ATOM 1372 C C . LEU A 1 176 ? 7.301 13.642 -16.583 1.00 95.75 176 LEU A C 1
ATOM 1374 O O . LEU A 1 176 ? 6.433 12.960 -16.045 1.00 95.75 176 LEU A O 1
ATOM 1378 N N . LYS A 1 177 ? 7.419 13.709 -17.915 1.00 95.31 177 LYS A N 1
ATOM 1379 C CA . LYS A 1 177 ? 6.527 12.974 -18.821 1.00 95.31 177 LYS A CA 1
ATOM 1380 C C . LYS A 1 177 ? 6.865 11.487 -18.848 1.00 95.31 177 LYS A C 1
ATOM 1382 O O . LYS A 1 177 ? 5.958 10.672 -18.707 1.00 95.31 177 LYS A O 1
ATOM 1387 N N . ALA A 1 178 ? 8.142 11.135 -19.001 1.00 95.31 178 ALA A N 1
ATOM 1388 C CA . ALA A 1 178 ? 8.569 9.739 -18.958 1.00 95.31 178 ALA A CA 1
ATOM 1389 C C . ALA A 1 178 ? 8.309 9.126 -17.572 1.00 95.31 178 ALA A C 1
ATOM 1391 O O . ALA A 1 178 ? 7.715 8.053 -17.467 1.00 95.31 178 ALA A O 1
ATOM 1392 N N . LEU A 1 179 ? 8.651 9.860 -16.506 1.00 96.38 179 LEU A N 1
ATOM 1393 C CA . LEU A 1 179 ? 8.384 9.445 -15.127 1.00 96.38 179 LEU A CA 1
ATOM 1394 C C . LEU A 1 179 ? 6.882 9.265 -14.871 1.00 96.38 179 LEU A C 1
ATOM 1396 O O . LEU A 1 179 ? 6.469 8.218 -14.384 1.00 96.38 179 LEU A O 1
ATOM 1400 N N . GLY A 1 180 ? 6.057 10.246 -15.246 1.00 96.00 180 GLY A N 1
ATOM 1401 C CA . GLY A 1 180 ? 4.611 10.214 -15.017 1.00 96.00 180 GLY A CA 1
ATOM 1402 C C . GLY A 1 180 ? 3.882 9.097 -15.768 1.00 96.00 180 GLY A C 1
ATOM 1403 O O . GLY A 1 180 ? 2.873 8.602 -15.275 1.00 96.00 180 GLY A O 1
ATOM 1404 N N . LEU A 1 181 ? 4.392 8.667 -16.928 1.00 95.81 181 LEU A N 1
ATOM 1405 C CA . LEU A 1 181 ? 3.816 7.54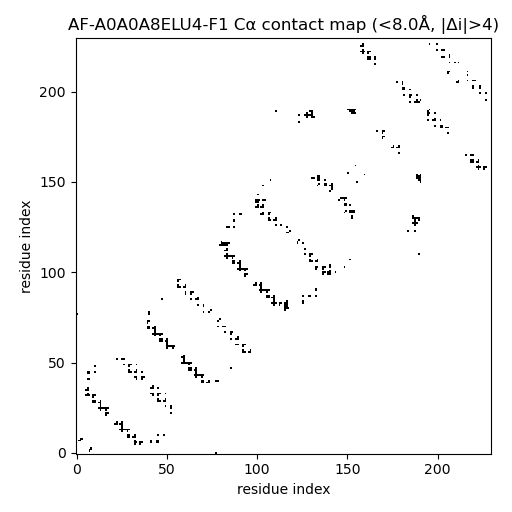4 -17.674 1.00 95.81 181 LEU A CA 1
ATOM 1406 C C . LEU A 1 181 ? 4.223 6.179 -17.111 1.00 95.81 181 LEU A C 1
ATOM 1408 O O . LEU A 1 181 ? 3.411 5.257 -17.126 1.00 95.81 181 LEU A O 1
ATOM 1412 N N . VAL A 1 182 ? 5.464 6.029 -16.639 1.00 96.62 182 VAL A N 1
ATOM 1413 C CA . VAL A 1 182 ? 6.027 4.708 -16.307 1.00 96.62 182 VAL A CA 1
ATOM 1414 C C . VAL A 1 182 ? 5.972 4.399 -14.811 1.00 96.62 182 VAL A C 1
ATOM 1416 O O . VAL A 1 182 ? 5.689 3.257 -14.444 1.00 96.62 182 VAL A O 1
ATOM 1419 N N . LEU A 1 183 ? 6.201 5.386 -13.936 1.00 96.19 183 LEU A N 1
ATOM 1420 C CA . LEU A 1 183 ? 6.280 5.155 -12.490 1.00 96.19 183 LEU A CA 1
ATOM 1421 C C . LEU A 1 183 ? 5.025 4.497 -11.909 1.00 96.19 183 LEU A C 1
ATOM 1423 O O . LEU A 1 183 ? 5.205 3.542 -11.162 1.00 96.19 183 LEU A O 1
ATOM 1427 N N . PRO A 1 184 ? 3.781 4.895 -12.240 1.00 95.50 184 PRO A N 1
ATOM 1428 C CA . PRO A 1 184 ? 2.607 4.240 -11.660 1.00 95.50 184 PRO A CA 1
ATOM 1429 C C . PRO A 1 184 ? 2.553 2.733 -11.954 1.00 95.50 184 PRO A C 1
ATOM 1431 O O . PRO A 1 184 ? 2.270 1.932 -11.066 1.00 95.50 184 PRO A O 1
ATOM 1434 N N . ALA A 1 185 ? 2.891 2.325 -13.183 1.00 95.50 185 ALA A N 1
ATOM 1435 C CA . ALA A 1 185 ? 2.908 0.915 -13.566 1.00 95.50 185 ALA A CA 1
ATOM 1436 C C . ALA A 1 185 ? 4.039 0.132 -12.879 1.00 95.50 185 ALA A C 1
ATOM 1438 O O . ALA A 1 185 ? 3.865 -1.036 -12.550 1.00 95.50 185 ALA A O 1
ATOM 1439 N N . TYR A 1 186 ? 5.188 0.771 -12.648 1.00 96.06 186 TYR A N 1
ATOM 1440 C CA . TYR A 1 186 ? 6.330 0.158 -11.971 1.00 96.06 186 TYR A CA 1
ATOM 1441 C C . TYR A 1 186 ? 6.141 0.076 -10.447 1.00 96.06 186 TYR A C 1
ATOM 1443 O O . TYR A 1 186 ? 6.359 -0.967 -9.828 1.00 96.06 186 TYR A O 1
ATOM 1451 N N . LEU A 1 187 ? 5.716 1.177 -9.825 1.00 95.75 187 LEU A N 1
ATOM 1452 C CA . LEU A 1 187 ? 5.521 1.273 -8.381 1.00 95.75 187 LEU A CA 1
ATOM 1453 C C . LEU A 1 187 ? 4.433 0.313 -7.912 1.00 95.75 187 LEU A C 1
ATOM 1455 O O . LEU A 1 187 ? 4.625 -0.320 -6.885 1.00 95.75 187 LEU A O 1
ATOM 1459 N N . GLY A 1 188 ? 3.360 0.140 -8.689 1.00 95.38 188 GLY A N 1
ATOM 1460 C CA . GLY A 1 188 ? 2.274 -0.796 -8.393 1.00 95.38 188 GLY A CA 1
ATOM 1461 C C . GLY A 1 188 ? 2.445 -2.198 -8.977 1.00 95.38 188 GLY A C 1
ATOM 1462 O O . GLY A 1 188 ? 1.465 -2.933 -9.041 1.00 95.38 188 GLY A O 1
ATOM 1463 N N . TYR A 1 189 ? 3.632 -2.567 -9.458 1.00 95.56 189 TYR A N 1
ATOM 1464 C CA . TYR A 1 189 ? 3.857 -3.873 -10.077 1.00 95.56 189 TYR A CA 1
ATOM 1465 C C . TYR A 1 189 ? 3.796 -4.996 -9.029 1.00 95.56 189 TYR A C 1
ATOM 1467 O O . TYR A 1 189 ? 4.677 -5.075 -8.172 1.00 95.56 189 TYR A O 1
ATOM 1475 N N . LEU A 1 190 ? 2.788 -5.876 -9.114 1.00 94.69 190 LEU A N 1
ATOM 1476 C CA . LEU A 1 190 ? 2.600 -7.016 -8.200 1.00 94.69 190 LEU A CA 1
ATOM 1477 C C . LEU A 1 190 ? 3.089 -8.353 -8.779 1.00 94.69 190 LEU A C 1
ATOM 1479 O O . LEU A 1 190 ? 3.103 -9.358 -8.071 1.00 94.69 190 LEU A O 1
ATOM 1483 N N . GLY A 1 191 ? 3.532 -8.375 -10.040 1.00 91.06 191 GLY A N 1
ATOM 1484 C CA . GLY A 1 191 ? 4.021 -9.589 -10.704 1.00 91.06 191 GLY A CA 1
ATOM 1485 C C . GLY A 1 191 ? 2.989 -10.315 -11.562 1.00 91.06 191 GLY A C 1
ATOM 1486 O O . GLY A 1 191 ? 3.298 -11.382 -12.084 1.00 91.06 191 GLY A O 1
ATOM 1487 N N . THR A 1 192 ? 1.793 -9.749 -11.739 1.00 91.44 192 THR A N 1
ATOM 1488 C CA . THR A 1 192 ? 0.742 -10.356 -12.569 1.00 91.44 192 THR A CA 1
ATOM 1489 C C . THR A 1 192 ? 0.987 -10.140 -14.068 1.00 91.44 192 THR A C 1
ATOM 1491 O O . THR A 1 192 ? 1.736 -9.247 -14.477 1.00 91.44 192 THR A O 1
ATOM 1494 N N . ASP A 1 193 ? 0.321 -10.925 -14.920 1.00 90.56 193 ASP A N 1
ATOM 1495 C CA . ASP A 1 193 ? 0.363 -10.715 -16.376 1.00 90.56 193 ASP A CA 1
ATOM 1496 C C . ASP A 1 193 ? -0.225 -9.357 -16.778 1.00 90.56 193 ASP A C 1
ATOM 1498 O O . ASP A 1 193 ? 0.263 -8.711 -17.707 1.00 90.56 193 ASP A O 1
ATOM 1502 N N . GLU A 1 194 ? -1.228 -8.878 -16.044 1.00 91.94 194 GLU A N 1
ATOM 1503 C CA . GLU A 1 194 ? -1.783 -7.543 -16.247 1.00 91.94 194 GLU A CA 1
ATOM 1504 C C . GLU A 1 194 ? -0.748 -6.455 -15.930 1.00 91.94 194 GLU A C 1
ATOM 1506 O O . GLU A 1 194 ? -0.561 -5.531 -16.725 1.00 91.94 194 GLU A O 1
ATOM 1511 N N . ASP A 1 195 ? 0.004 -6.599 -14.833 1.00 93.81 195 ASP A N 1
ATOM 1512 C CA . ASP A 1 195 ? 1.095 -5.679 -14.489 1.00 93.81 195 ASP A CA 1
ATOM 1513 C C . ASP A 1 195 ? 2.183 -5.658 -15.557 1.00 93.81 195 ASP A C 1
ATOM 1515 O O . ASP A 1 195 ? 2.677 -4.592 -15.941 1.00 93.81 195 ASP A O 1
ATOM 1519 N N . ARG A 1 196 ? 2.534 -6.838 -16.077 1.00 92.44 196 ARG A N 1
ATOM 1520 C CA . ARG A 1 196 ? 3.483 -6.989 -17.181 1.00 92.44 196 ARG A CA 1
ATOM 1521 C C . ARG A 1 196 ? 3.028 -6.201 -18.402 1.00 92.44 196 ARG A C 1
ATOM 1523 O O . ARG A 1 196 ? 3.811 -5.439 -18.972 1.00 92.44 196 ARG A O 1
ATOM 1530 N N . VAL A 1 197 ? 1.767 -6.365 -18.798 1.00 93.94 197 VAL A N 1
ATOM 1531 C CA . VAL A 1 197 ? 1.179 -5.640 -19.930 1.00 93.94 197 VAL A CA 1
ATOM 1532 C C . VAL A 1 197 ? 1.158 -4.136 -19.658 1.00 93.94 197 VAL A C 1
ATOM 1534 O O . VAL A 1 197 ? 1.538 -3.362 -20.542 1.00 93.94 197 VAL A O 1
ATOM 1537 N N . ARG A 1 198 ? 0.784 -3.708 -18.447 1.00 94.50 198 ARG A N 1
ATOM 1538 C CA . ARG A 1 198 ? 0.709 -2.293 -18.052 1.00 94.50 198 ARG A CA 1
ATOM 1539 C C . ARG A 1 198 ? 2.075 -1.613 -18.117 1.00 94.50 198 ARG A C 1
ATOM 1541 O O . ARG A 1 198 ? 2.212 -0.580 -18.773 1.00 94.50 198 ARG A O 1
ATOM 1548 N N . LEU A 1 199 ? 3.096 -2.215 -17.505 1.00 95.81 199 LEU A N 1
ATOM 1549 C CA . LEU A 1 199 ? 4.456 -1.678 -17.494 1.00 95.81 199 LEU A CA 1
ATOM 1550 C C . LEU A 1 199 ? 5.063 -1.664 -18.901 1.00 95.81 199 LEU A C 1
ATOM 1552 O O . LEU A 1 199 ? 5.593 -0.640 -19.332 1.00 95.81 199 LEU A O 1
ATOM 1556 N N . ARG A 1 200 ? 4.920 -2.755 -19.664 1.00 95.19 200 ARG A N 1
ATOM 1557 C CA . ARG A 1 200 ? 5.390 -2.811 -21.056 1.00 95.19 200 ARG A CA 1
ATOM 1558 C C . ARG A 1 200 ? 4.723 -1.746 -21.928 1.00 95.19 200 ARG A C 1
ATOM 1560 O O . ARG A 1 200 ? 5.403 -1.110 -22.731 1.00 95.19 200 ARG A O 1
ATOM 1567 N N . SER A 1 201 ? 3.417 -1.538 -21.773 1.00 95.75 201 SER A N 1
ATOM 1568 C CA . SER A 1 201 ? 2.676 -0.527 -22.536 1.00 95.75 201 SER A CA 1
ATOM 1569 C C . SER A 1 201 ? 3.161 0.885 -22.210 1.00 95.75 201 SER A C 1
ATOM 1571 O O . SER A 1 201 ? 3.384 1.674 -23.125 1.00 95.75 201 SER A O 1
ATOM 1573 N N . ALA A 1 202 ? 3.408 1.188 -20.932 1.00 96.50 202 ALA A N 1
ATOM 1574 C CA . ALA A 1 202 ? 3.956 2.478 -20.518 1.00 96.50 202 ALA A CA 1
ATOM 1575 C C . ALA A 1 202 ? 5.351 2.741 -21.115 1.00 96.50 202 ALA A C 1
ATOM 1577 O O . ALA A 1 202 ? 5.596 3.816 -21.665 1.00 96.50 202 ALA A O 1
ATOM 1578 N N . LEU A 1 203 ? 6.246 1.746 -21.081 1.00 95.12 203 LEU A N 1
ATOM 1579 C CA . LEU A 1 203 ? 7.573 1.841 -21.704 1.00 95.12 203 LEU A CA 1
ATOM 1580 C C . LEU A 1 203 ? 7.471 2.040 -23.224 1.00 95.12 203 LEU A C 1
ATOM 1582 O O . LEU A 1 203 ? 8.167 2.887 -23.787 1.00 95.12 203 LEU A O 1
ATOM 1586 N N . HIS A 1 204 ? 6.559 1.318 -23.880 1.00 94.19 204 HIS A N 1
ATOM 1587 C CA . HIS A 1 204 ? 6.307 1.466 -25.312 1.00 94.19 204 HIS A CA 1
ATOM 1588 C C . HIS A 1 204 ? 5.796 2.864 -25.673 1.00 94.19 204 HIS A C 1
ATOM 1590 O O . HIS A 1 204 ? 6.237 3.431 -26.669 1.00 94.19 204 HIS A O 1
ATOM 1596 N N . MET A 1 205 ? 4.910 3.454 -24.866 1.00 95.06 205 MET A N 1
ATOM 1597 C CA . MET A 1 205 ? 4.428 4.821 -25.090 1.00 95.06 205 MET A CA 1
ATOM 1598 C C . MET A 1 205 ? 5.572 5.841 -25.052 1.00 95.06 205 MET A C 1
ATOM 1600 O O . MET A 1 205 ? 5.642 6.705 -25.926 1.00 95.06 205 MET A O 1
ATOM 1604 N N . VAL A 1 206 ? 6.489 5.726 -24.085 1.00 94.75 206 VAL A N 1
ATOM 1605 C CA . VAL A 1 206 ? 7.660 6.614 -23.988 1.00 94.75 206 VAL A CA 1
ATOM 1606 C C . VAL A 1 206 ? 8.604 6.428 -25.182 1.00 94.75 206 VAL A C 1
ATOM 1608 O O . VAL A 1 206 ? 9.073 7.414 -25.757 1.00 94.75 206 VAL A O 1
ATOM 1611 N N . HIS A 1 207 ? 8.841 5.180 -25.600 1.00 93.69 207 HIS A N 1
ATOM 1612 C CA . HIS A 1 207 ? 9.645 4.859 -26.786 1.00 93.69 207 HIS A CA 1
ATOM 1613 C C . HIS A 1 207 ? 9.035 5.443 -28.068 1.00 93.69 207 HIS A C 1
ATOM 1615 O O . HIS A 1 207 ? 9.685 6.210 -28.783 1.00 93.69 207 HIS A O 1
ATOM 1621 N N . ALA A 1 208 ? 7.754 5.160 -28.316 1.00 93.06 208 ALA A N 1
ATOM 1622 C CA . ALA A 1 208 ? 7.027 5.603 -29.502 1.00 93.06 208 ALA A CA 1
ATOM 1623 C C . ALA A 1 208 ? 6.956 7.132 -29.609 1.00 93.06 208 ALA A C 1
ATOM 1625 O O . ALA A 1 208 ? 6.991 7.681 -30.711 1.00 93.06 208 ALA A O 1
ATOM 1626 N N . ALA A 1 209 ? 6.905 7.830 -28.473 1.00 92.06 209 ALA A N 1
ATOM 1627 C CA . ALA A 1 209 ? 6.864 9.283 -28.439 1.00 92.06 209 ALA A CA 1
ATOM 1628 C C . ALA A 1 209 ? 8.209 9.955 -28.785 1.00 92.06 209 ALA A C 1
ATOM 1630 O O . ALA A 1 209 ? 8.235 11.162 -29.032 1.00 92.06 209 ALA A O 1
ATOM 1631 N N . ARG A 1 210 ? 9.315 9.191 -28.834 1.00 87.75 210 ARG A N 1
ATOM 1632 C CA . ARG A 1 210 ? 10.667 9.660 -29.200 1.00 87.75 210 ARG A CA 1
ATOM 1633 C C . ARG A 1 210 ? 11.159 10.857 -28.370 1.00 87.75 210 ARG A C 1
ATOM 1635 O O . ARG A 1 210 ? 11.897 11.701 -28.868 1.00 87.75 210 ARG A O 1
ATOM 1642 N N . TRP A 1 211 ? 10.766 10.932 -27.096 1.00 86.00 211 TRP A N 1
ATOM 1643 C CA . TRP A 1 211 ? 11.159 12.026 -26.191 1.00 86.00 211 TRP A CA 1
ATOM 1644 C C . TRP A 1 211 ? 12.586 11.906 -25.654 1.00 86.00 211 TRP A C 1
ATOM 1646 O O . TRP A 1 211 ? 13.159 12.899 -25.213 1.00 86.00 211 TRP A O 1
ATOM 1656 N N . LEU A 1 212 ? 13.148 10.698 -25.678 1.00 87.38 212 LEU A N 1
ATOM 1657 C CA . LEU A 1 212 ? 14.410 10.389 -25.017 1.00 87.38 212 LEU A CA 1
ATOM 1658 C C . LEU A 1 212 ? 15.601 10.381 -25.988 1.00 87.38 212 LEU A C 1
ATOM 1660 O O . LEU A 1 212 ? 15.414 10.029 -27.159 1.00 87.38 212 LEU A O 1
ATOM 1664 N N . PRO A 1 213 ? 16.822 10.679 -25.501 1.00 89.69 213 PRO A N 1
ATOM 1665 C CA . PRO A 1 213 ? 18.067 10.503 -26.250 1.00 89.69 213 PRO A CA 1
ATOM 1666 C C . PRO A 1 213 ? 18.249 9.077 -26.793 1.00 89.69 213 PRO A C 1
ATOM 1668 O O . PRO A 1 213 ? 17.775 8.114 -26.194 1.00 89.69 213 PRO A O 1
ATOM 1671 N N . GLU A 1 214 ? 19.009 8.921 -27.880 1.00 86.69 214 GLU A N 1
ATOM 1672 C CA . GLU A 1 214 ? 19.221 7.629 -28.562 1.00 86.69 214 GLU A CA 1
ATOM 1673 C C . GLU A 1 214 ? 19.729 6.520 -27.622 1.00 86.69 214 GLU A C 1
ATOM 1675 O O . GLU A 1 214 ? 19.198 5.415 -27.629 1.00 86.69 214 GLU A O 1
ATOM 1680 N N . GLY A 1 215 ? 20.676 6.828 -26.729 1.00 85.38 215 GLY A N 1
ATOM 1681 C CA . GLY A 1 215 ? 21.176 5.850 -25.755 1.00 85.38 215 GLY A CA 1
ATOM 1682 C C . GLY A 1 215 ? 20.125 5.368 -24.744 1.00 85.38 215 GLY A C 1
ATOM 1683 O O . GLY A 1 215 ? 20.238 4.261 -24.229 1.00 85.38 215 GLY A O 1
ATOM 1684 N N . GLU A 1 216 ? 19.097 6.168 -24.457 1.00 89.56 216 GLU A N 1
ATOM 1685 C CA . GLU A 1 216 ? 17.962 5.762 -23.615 1.00 89.56 216 GLU A CA 1
ATOM 1686 C C . GLU A 1 216 ? 16.897 5.002 -24.418 1.00 89.56 216 GLU A C 1
ATOM 1688 O O . GLU A 1 216 ? 16.233 4.127 -23.869 1.00 89.56 216 GLU A O 1
ATOM 1693 N N . GLN A 1 217 ? 16.770 5.275 -25.723 1.00 90.44 217 GLN A N 1
ATOM 1694 C CA . GLN A 1 217 ? 15.916 4.486 -26.619 1.00 90.44 217 GLN A CA 1
ATOM 1695 C C . GLN A 1 217 ? 16.394 3.034 -26.693 1.00 90.44 217 GLN A C 1
ATOM 1697 O O . GLN A 1 217 ? 15.582 2.124 -26.552 1.00 90.44 217 GLN A O 1
ATOM 1702 N N . SER A 1 218 ? 17.705 2.812 -26.821 1.00 89.44 218 SER A N 1
ATOM 1703 C CA . SER A 1 218 ? 18.279 1.461 -26.832 1.00 89.44 218 SER A CA 1
ATOM 1704 C C . SER A 1 218 ? 18.039 0.710 -25.516 1.00 89.44 218 SER A C 1
ATOM 1706 O O . SER A 1 218 ? 17.692 -0.467 -25.538 1.00 89.44 218 SER A O 1
ATOM 1708 N N . LEU A 1 219 ? 18.154 1.391 -24.367 1.00 89.62 219 LEU A N 1
ATOM 1709 C CA . LEU A 1 219 ? 17.851 0.799 -23.054 1.00 89.62 219 LEU A CA 1
ATOM 1710 C C . LEU A 1 219 ? 16.361 0.453 -22.898 1.00 89.62 219 LEU A C 1
ATOM 1712 O O . LEU A 1 219 ? 16.020 -0.577 -22.318 1.00 89.62 219 LEU A O 1
ATOM 1716 N N . LEU A 1 220 ? 15.459 1.286 -23.431 1.00 90.00 220 LEU A N 1
ATOM 1717 C CA . LEU A 1 220 ? 14.028 0.970 -23.476 1.00 90.00 220 LEU A CA 1
ATOM 1718 C C . LEU A 1 220 ? 13.743 -0.254 -24.352 1.00 90.00 220 LEU A C 1
ATOM 1720 O O . LEU A 1 220 ? 12.926 -1.093 -23.979 1.00 90.00 220 LEU A O 1
ATOM 1724 N N . GLU A 1 221 ? 14.397 -0.363 -25.508 1.00 90.19 221 GLU A N 1
ATOM 1725 C CA . GLU A 1 221 ? 14.264 -1.516 -26.403 1.00 90.19 221 GLU A CA 1
ATOM 1726 C C . GLU A 1 221 ? 14.757 -2.808 -25.742 1.00 90.19 221 GLU A C 1
ATOM 1728 O O . GLU A 1 221 ? 14.071 -3.828 -25.830 1.00 90.19 221 GLU A O 1
ATOM 1733 N N . GLU A 1 222 ? 15.874 -2.756 -25.011 1.00 89.81 222 GLU A N 1
ATOM 1734 C CA . GLU A 1 222 ? 16.376 -3.872 -24.200 1.00 89.81 222 GLU A CA 1
ATOM 1735 C C . GLU A 1 222 ? 15.342 -4.313 -23.152 1.00 89.81 222 GLU A C 1
ATOM 1737 O O . GLU A 1 222 ? 14.956 -5.487 -23.114 1.00 89.81 222 GLU A O 1
ATOM 1742 N N . ALA A 1 223 ? 14.816 -3.367 -22.364 1.00 89.56 223 ALA A N 1
ATOM 1743 C CA . ALA A 1 223 ? 13.798 -3.646 -21.351 1.00 89.56 223 ALA A CA 1
ATOM 1744 C C . ALA A 1 223 ? 12.524 -4.255 -21.964 1.00 89.56 223 ALA A C 1
ATOM 1746 O O . ALA A 1 223 ? 11.980 -5.236 -21.454 1.00 89.56 223 ALA A O 1
ATOM 1747 N N . MET A 1 224 ? 12.047 -3.701 -23.084 1.00 89.12 224 MET A N 1
ATOM 1748 C CA . MET A 1 224 ? 10.879 -4.216 -23.807 1.00 89.12 224 MET A CA 1
ATOM 1749 C C . MET A 1 224 ? 11.123 -5.610 -24.397 1.00 89.12 224 MET A C 1
ATOM 1751 O O . MET A 1 224 ? 10.203 -6.430 -24.411 1.00 89.12 224 MET A O 1
ATOM 1755 N N . GLY A 1 225 ? 12.342 -5.894 -24.862 1.00 86.88 225 GLY A N 1
ATOM 1756 C CA . GLY A 1 225 ? 12.747 -7.209 -25.358 1.00 86.88 225 GLY A CA 1
ATOM 1757 C C . GLY A 1 225 ? 12.747 -8.273 -24.261 1.00 86.88 225 GLY A C 1
ATOM 1758 O O . GLY A 1 225 ? 12.271 -9.387 -24.484 1.00 86.88 225 GLY A O 1
ATOM 1759 N N . ALA A 1 226 ? 13.180 -7.919 -23.049 1.00 86.06 226 ALA A N 1
ATOM 1760 C CA . ALA A 1 226 ? 13.176 -8.823 -21.899 1.00 86.06 226 ALA A CA 1
ATOM 1761 C C . ALA A 1 226 ? 11.760 -9.270 -21.480 1.00 86.06 226 ALA A C 1
ATOM 1763 O O . ALA A 1 226 ? 11.592 -10.375 -20.961 1.00 86.06 226 ALA A O 1
ATOM 1764 N N . PHE A 1 227 ? 10.722 -8.478 -21.775 1.00 80.25 227 PHE A N 1
ATOM 1765 C CA . PHE A 1 227 ? 9.330 -8.897 -21.579 1.00 80.25 227 PHE A CA 1
ATOM 1766 C C . PHE A 1 227 ? 8.860 -9.992 -22.545 1.00 80.25 227 PHE A C 1
ATOM 1768 O O . PHE A 1 227 ? 7.898 -10.676 -22.214 1.00 80.25 227 PHE A O 1
ATOM 1775 N N . ALA A 1 228 ? 9.482 -10.142 -23.721 1.00 69.56 228 ALA A N 1
ATOM 1776 C CA . ALA A 1 228 ? 9.074 -11.101 -24.756 1.00 69.56 228 ALA A CA 1
ATOM 1777 C C . ALA A 1 228 ? 9.715 -12.494 -24.603 1.00 69.56 228 ALA A C 1
ATOM 1779 O O . ALA A 1 228 ? 9.325 -13.427 -25.300 1.00 69.56 228 ALA A O 1
ATOM 1780 N N . LEU A 1 229 ? 10.704 -12.632 -23.715 1.00 59.84 229 LEU A N 1
ATOM 1781 C CA . LEU A 1 229 ? 11.455 -13.871 -23.476 1.00 59.84 229 LEU A CA 1
ATOM 1782 C C . LEU A 1 229 ? 10.837 -14.764 -22.380 1.00 59.84 229 LEU A C 1
ATOM 1784 O O . LEU A 1 229 ? 11.466 -15.739 -21.969 1.00 59.84 229 LEU A O 1
ATOM 1788 N N . ARG A 1 230 ? 9.639 -14.428 -21.887 1.00 54.59 230 ARG A N 1
ATOM 1789 C CA . ARG A 1 230 ? 8.891 -15.182 -20.871 1.00 54.59 230 ARG A CA 1
ATOM 1790 C C . ARG A 1 230 ? 7.410 -15.206 -21.204 1.00 54.59 230 ARG A C 1
ATOM 1792 O O . ARG A 1 230 ? 6.877 -14.104 -21.463 1.00 54.59 230 ARG A O 1
#

Radius of gyration: 20.49 Å; Cα contacts (8 Å, |Δi|>4): 320; chains: 1; bounding box: 47×41×51 Å

Mean predicted aligned error: 3.97 Å